Protein AF-A0A7M5WRJ1-F1 (afdb_monomer)

InterPro domains:
  IPR005817 Wnt [PF00110] (2-203)
  IPR005817 Wnt [PTHR12027] (2-203)
  IPR005817 Wnt [SM00097] (1-204)
  IPR043158 Wnt, C-terminal domain [G3DSA:3.30.2460.20] (143-204)

Organism: NCBI:txid252671

Solvent-accessible surface area (backbone atoms only — not comparable to full-atom values): 12615 Å² total; per-residue (Å²): 130,73,60,66,54,58,54,49,51,52,56,50,50,53,53,52,54,49,50,59,41,64,76,74,46,84,54,66,56,60,45,40,52,53,48,49,40,51,51,10,53,53,48,49,48,60,75,58,38,45,78,47,71,49,65,44,46,78,96,81,40,69,78,42,77,52,71,48,76,38,76,56,97,53,67,62,63,51,50,51,54,51,50,54,31,57,78,66,43,42,81,46,56,69,85,70,53,64,75,70,88,65,83,67,95,61,93,85,68,90,68,80,89,72,69,78,71,57,74,59,58,34,68,42,74,69,84,80,75,83,62,47,55,64,36,76,94,79,70,36,81,32,30,70,70,39,77,38,41,78,85,55,89,48,36,36,50,66,48,11,50,76,54,66,24,37,81,48,75,44,79,46,77,42,63,81,40,77,35,85,68,44,79,44,93,94,82,47,78,51,60,47,75,36,76,43,79,41,83,43,28,26,18,38,80,61,83,131

Sequence (208 aa):
MCQSIIDHGTKRARRILKQMDFKKVSDPVRKAFNWKNAASGLQVYRQLMPRECRCSGVSGHCTATVCWEATPPSLKVPAQQLKQLYNKAVKIKPTEIEKPFFPTKNPNRSRPARNLVNDTKLIYITDSPSYCKPNPLLGLPGTLNRECDHTQDNSCNKLCSKCGYRKHSVVKKHINTKCNCKFHWCCKVTCDTCIERRLVTKCYLPSS

pLDDT: mean 83.94, std 15.69, range [36.09, 97.0]

Secondary structure (DSSP, 8-state):
-THHHHHHHHHHHHHHHHHHHHHH---HHHHHHHHHHHHHHHHHHHHT--EEEEEE-GGG--SEEEEEE---S-THHHHHHHHHHHHT-EE--TTTS-S-----S-TT----------TT--EESSPPPP-SS-BGGGTB--STT-EE-SSSTTHHHHHTGGGTPEEEEEEEEEEEEEEEEEEETTTEEEEEEEEEEEEEEEEEPPP-

Mean predicted aligned error: 10.09 Å

Nearest PDB structures (foldseek):
  8ctg-assembly1_B  TM=7.348E-01  e=9.979E-12  Xenopus laevis
  8tzp-assembly1_A  TM=6.520E-01  e=4.723E-13  Homo sapiens
  7kc4-assembly1_D  TM=7.401E-01  e=1.194E-11  Homo sapiens
  6ahy-assembly2_D  TM=6.900E-01  e=1.059E-11  Homo sapiens
  8tzr-assembly1_A  TM=6.648E-01  e=2.173E-09  Homo sapiens

Structure (mmCIF, N/CA/C/O backbone):
data_AF-A0A7M5WRJ1-F1
#
_entry.id   AF-A0A7M5WRJ1-F1
#
loop_
_atom_site.group_PDB
_atom_site.id
_atom_site.type_symbol
_atom_site.label_atom_id
_atom_site.label_alt_id
_atom_site.label_comp_id
_atom_site.label_asym_id
_atom_site.label_entity_id
_atom_site.label_seq_id
_atom_site.pdbx_PDB_ins_code
_atom_site.Cartn_x
_atom_site.Cartn_y
_atom_site.Cartn_z
_atom_site.occupancy
_atom_site.B_iso_or_equiv
_atom_site.auth_seq_id
_atom_site.auth_comp_id
_atom_site.auth_asym_id
_atom_site.auth_atom_id
_atom_site.pdbx_PDB_model_num
ATOM 1 N N . MET A 1 1 ? 27.713 14.850 -8.765 1.00 52.19 1 MET A N 1
ATOM 2 C CA . MET A 1 1 ? 27.043 13.585 -8.376 1.00 52.19 1 MET A CA 1
ATOM 3 C C . MET A 1 1 ? 25.735 13.901 -7.647 1.00 52.19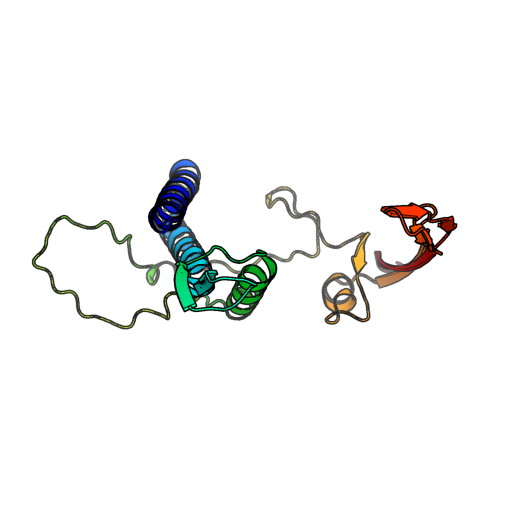 1 MET A C 1
ATOM 5 O O . MET A 1 1 ? 25.750 14.732 -6.750 1.00 52.19 1 MET A O 1
ATOM 9 N N . CYS A 1 2 ? 24.614 13.286 -8.045 1.00 63.59 2 CYS A N 1
ATOM 10 C CA . CYS A 1 2 ? 23.229 13.660 -7.684 1.00 63.59 2 CYS A CA 1
ATOM 11 C C . CYS A 1 2 ? 22.749 13.288 -6.263 1.00 63.59 2 CYS A C 1
ATOM 13 O O . CYS A 1 2 ? 21.544 13.283 -6.012 1.00 63.59 2 CYS A O 1
ATOM 15 N N . GLN A 1 3 ? 23.649 13.015 -5.314 1.00 63.00 3 GLN A N 1
ATOM 16 C CA . GLN A 1 3 ? 23.282 12.654 -3.936 1.00 63.00 3 GLN A CA 1
ATOM 17 C C . GLN A 1 3 ? 22.393 13.723 -3.263 1.00 63.00 3 GLN A C 1
ATOM 19 O O . GLN A 1 3 ? 21.458 13.410 -2.527 1.00 63.00 3 GLN A O 1
ATOM 24 N N . SER A 1 4 ? 22.617 14.998 -3.605 1.00 66.44 4 SER A N 1
ATOM 25 C CA . SER A 1 4 ? 21.828 16.141 -3.131 1.00 66.44 4 SER A CA 1
ATOM 26 C C . SER A 1 4 ? 20.337 16.063 -3.496 1.00 66.44 4 SER A C 1
ATOM 28 O O . SER A 1 4 ? 19.505 16.617 -2.774 1.00 66.44 4 SER A O 1
ATOM 30 N N . ILE A 1 5 ? 19.972 15.355 -4.572 1.00 78.56 5 ILE A N 1
ATOM 31 C CA . ILE A 1 5 ? 18.582 15.231 -5.037 1.00 78.56 5 ILE A CA 1
ATOM 32 C C . ILE A 1 5 ? 17.783 14.295 -4.124 1.00 78.56 5 ILE A C 1
ATOM 34 O O . ILE A 1 5 ? 16.648 14.613 -3.763 1.00 78.56 5 ILE A O 1
ATOM 38 N N . ILE A 1 6 ? 18.378 13.178 -3.694 1.00 81.38 6 ILE A N 1
ATOM 39 C CA . ILE A 1 6 ? 17.741 12.213 -2.783 1.00 81.38 6 ILE A CA 1
ATOM 40 C C . ILE A 1 6 ? 17.454 12.866 -1.428 1.00 81.38 6 ILE A C 1
ATOM 42 O O . ILE A 1 6 ? 16.344 12.759 -0.888 1.00 81.38 6 ILE A O 1
ATOM 46 N N . ASP A 1 7 ? 18.428 13.599 -0.894 1.00 83.44 7 ASP A N 1
ATOM 47 C CA . ASP A 1 7 ? 18.270 14.293 0.382 1.00 83.44 7 ASP A CA 1
ATOM 48 C C . ASP A 1 7 ? 17.261 15.444 0.278 1.00 83.44 7 ASP A C 1
ATOM 50 O O . ASP A 1 7 ? 16.422 15.620 1.172 1.00 83.44 7 ASP A O 1
ATOM 54 N N . HIS A 1 8 ? 17.255 16.180 -0.839 1.00 87.44 8 HIS A N 1
ATOM 55 C CA . HIS A 1 8 ? 16.242 17.197 -1.109 1.00 87.44 8 HIS A CA 1
ATOM 56 C C . HIS A 1 8 ? 1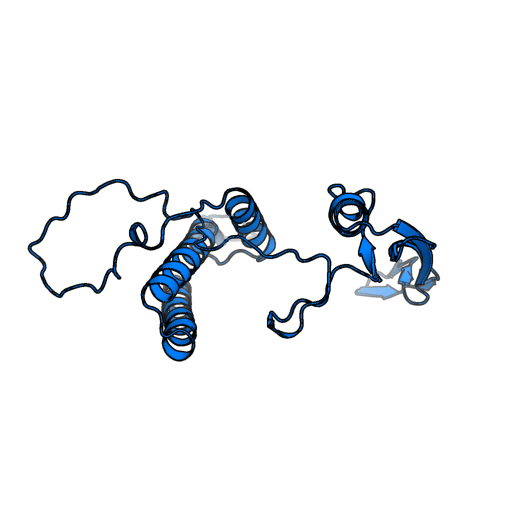4.829 16.594 -1.181 1.00 87.44 8 HIS A C 1
ATOM 58 O O . HIS A 1 8 ? 13.911 17.089 -0.517 1.00 87.44 8 HIS A O 1
ATOM 64 N N . GLY A 1 9 ? 14.657 15.491 -1.918 1.00 86.69 9 GLY A N 1
ATOM 65 C CA . GLY A 1 9 ? 13.392 14.764 -2.029 1.00 86.69 9 GLY A CA 1
ATOM 66 C C . GLY A 1 9 ? 12.891 14.274 -0.671 1.00 86.69 9 GLY A C 1
ATOM 67 O O . GLY A 1 9 ? 11.748 14.536 -0.292 1.00 86.69 9 GLY A O 1
ATOM 68 N N . THR A 1 10 ? 13.776 13.675 0.127 1.00 84.12 10 THR A N 1
ATOM 69 C CA . THR A 1 10 ? 13.460 13.208 1.486 1.00 84.12 10 THR A CA 1
ATOM 70 C C . THR A 1 10 ? 13.048 14.368 2.399 1.00 84.12 10 THR A C 1
ATOM 72 O O . THR A 1 10 ? 12.051 14.285 3.124 1.00 84.12 10 THR A O 1
ATOM 75 N N . LYS A 1 11 ? 13.768 15.497 2.348 1.00 87.06 11 LYS A N 1
ATOM 76 C CA . LYS A 1 11 ? 13.445 16.708 3.121 1.00 87.06 11 LYS A CA 1
ATOM 77 C C . LYS A 1 11 ? 12.087 17.282 2.719 1.00 87.06 11 LYS A C 1
ATOM 79 O O . LYS A 1 11 ? 11.308 17.683 3.590 1.00 87.06 11 LYS A O 1
ATOM 84 N N . ARG A 1 12 ? 11.781 17.311 1.419 1.00 90.75 12 ARG A N 1
ATOM 85 C CA . ARG A 1 12 ? 10.489 17.775 0.903 1.00 90.75 12 ARG A CA 1
ATOM 86 C C . ARG A 1 12 ? 9.353 16.847 1.332 1.00 90.75 12 ARG A C 1
ATOM 88 O O . ARG A 1 12 ? 8.358 17.352 1.849 1.00 90.75 12 ARG A O 1
ATOM 95 N N . ALA A 1 13 ? 9.530 15.531 1.222 1.00 88.75 13 ALA A N 1
ATOM 96 C CA . ALA A 1 13 ? 8.546 14.537 1.651 1.00 88.75 13 ALA A CA 1
ATOM 97 C C . ALA A 1 13 ? 8.198 14.684 3.140 1.00 88.75 13 ALA A C 1
ATOM 99 O O . ALA A 1 13 ? 7.025 14.788 3.494 1.00 88.75 13 ALA A O 1
ATOM 100 N N . ARG A 1 14 ? 9.206 14.820 4.016 1.00 87.00 14 ARG A N 1
ATOM 101 C CA . ARG A 1 14 ? 8.992 15.065 5.455 1.00 87.00 14 ARG A CA 1
ATOM 102 C C . ARG A 1 14 ? 8.156 16.318 5.721 1.00 87.00 14 ARG A C 1
ATOM 104 O O . ARG A 1 14 ? 7.288 16.289 6.587 1.00 87.00 14 ARG A O 1
ATOM 111 N N . ARG A 1 15 ? 8.403 17.419 5.001 1.00 87.31 15 ARG A N 1
ATOM 112 C CA . ARG A 1 15 ? 7.620 18.659 5.156 1.00 87.31 15 ARG A CA 1
ATOM 113 C C . ARG A 1 15 ? 6.167 18.470 4.730 1.00 87.31 15 ARG A C 1
ATOM 115 O O . ARG A 1 15 ? 5.286 18.929 5.447 1.00 87.31 15 ARG A O 1
ATOM 122 N N . ILE A 1 16 ? 5.927 17.793 3.606 1.00 89.00 16 ILE A N 1
ATOM 123 C CA . ILE A 1 16 ? 4.571 17.522 3.106 1.00 89.00 16 ILE A CA 1
ATOM 124 C C . ILE A 1 16 ? 3.808 16.644 4.102 1.00 89.00 16 ILE A C 1
ATOM 126 O O . ILE A 1 16 ? 2.709 17.011 4.504 1.00 89.00 16 ILE A O 1
ATOM 130 N N . LEU A 1 17 ? 4.410 15.545 4.567 1.00 85.50 17 LEU A N 1
ATOM 131 C CA . LEU A 1 17 ? 3.791 14.633 5.538 1.00 85.50 17 LEU A CA 1
ATOM 132 C C . LEU A 1 17 ? 3.447 15.357 6.847 1.00 85.50 17 LEU A C 1
ATOM 134 O O . LEU A 1 17 ? 2.312 15.277 7.308 1.00 85.50 17 LEU A O 1
ATOM 138 N N . LYS A 1 18 ? 4.370 16.177 7.376 1.00 80.31 18 LYS A N 1
ATOM 139 C CA . LYS A 1 18 ? 4.079 17.040 8.532 1.00 80.31 18 LYS A CA 1
ATOM 140 C C . LYS A 1 18 ? 2.935 18.011 8.248 1.00 80.31 18 LYS A C 1
ATOM 142 O O . LYS A 1 18 ? 2.049 18.155 9.073 1.00 80.31 18 LYS A O 1
ATOM 147 N N . GLN A 1 19 ? 2.906 18.687 7.105 1.00 82.25 19 GLN A N 1
ATOM 148 C CA . GLN A 1 19 ? 1.818 19.628 6.818 1.00 82.25 19 GLN A CA 1
ATOM 149 C C . GLN A 1 19 ? 0.455 18.937 6.699 1.00 82.25 19 GLN A C 1
ATOM 151 O O . GLN A 1 19 ? -0.531 19.477 7.199 1.00 82.25 19 GLN A O 1
ATOM 156 N N . MET A 1 20 ? 0.394 17.757 6.074 1.00 76.25 20 MET A N 1
ATOM 157 C CA . MET A 1 20 ? -0.848 16.990 5.942 1.00 76.25 20 MET A CA 1
ATOM 158 C C . MET A 1 20 ? -1.393 16.549 7.302 1.00 76.25 20 MET A C 1
ATOM 160 O O . MET A 1 20 ? -2.589 16.708 7.544 1.00 76.25 20 MET A O 1
ATOM 164 N N . ASP A 1 21 ? -0.525 16.080 8.201 1.00 74.69 21 ASP A N 1
ATOM 165 C CA . ASP A 1 21 ? -0.928 15.688 9.554 1.00 74.69 21 ASP A CA 1
ATOM 166 C C . ASP A 1 21 ? -1.311 16.897 10.414 1.00 74.69 21 ASP A C 1
ATOM 168 O O . ASP A 1 21 ? -2.346 16.894 11.074 1.00 74.69 21 ASP A O 1
ATOM 172 N N . PHE A 1 22 ? -0.515 17.967 10.392 1.00 71.19 22 PHE A N 1
ATOM 173 C CA . PHE A 1 22 ? -0.702 19.098 11.303 1.00 71.19 22 PHE A CA 1
ATOM 174 C C . PHE A 1 22 ? -1.914 19.964 10.954 1.00 71.19 22 PHE A C 1
ATOM 176 O O . PHE A 1 22 ? -2.493 20.558 11.861 1.00 71.19 22 PHE A O 1
ATOM 183 N N . LYS A 1 23 ? -2.298 20.048 9.671 1.00 74.12 23 LYS A N 1
ATOM 184 C CA . LYS A 1 23 ? -3.464 20.838 9.244 1.00 74.12 23 LYS A CA 1
ATOM 185 C C . LYS A 1 23 ? -4.798 20.121 9.456 1.00 74.12 23 LYS A C 1
ATOM 187 O O . LYS A 1 23 ? -5.807 20.798 9.604 1.00 74.12 23 LYS A O 1
ATOM 192 N N . LYS A 1 24 ? -4.824 18.783 9.421 1.00 76.56 24 LYS A N 1
ATOM 193 C CA . LYS A 1 24 ? -6.074 17.997 9.424 1.00 76.56 24 LYS A CA 1
ATOM 194 C C . LYS A 1 24 ? -6.339 17.236 10.720 1.00 76.56 24 LYS A C 1
ATOM 196 O O . LYS A 1 24 ? -7.468 16.823 10.954 1.00 76.56 24 LYS A O 1
ATOM 201 N N . VAL A 1 25 ? -5.320 17.032 11.550 1.00 84.06 25 VAL A N 1
ATOM 202 C CA . VAL A 1 25 ? -5.431 16.307 12.818 1.00 84.06 25 VAL A CA 1
ATOM 203 C C . VAL A 1 25 ? -5.142 17.289 13.943 1.00 84.06 25 VAL A C 1
ATOM 205 O O . VAL A 1 25 ? -4.114 17.954 13.911 1.00 84.06 25 VAL A O 1
ATOM 208 N N . SER A 1 26 ? -6.025 17.411 14.934 1.00 85.19 26 SER A N 1
ATOM 209 C CA . SER A 1 26 ? -5.793 18.242 16.126 1.00 85.19 26 SER A CA 1
ATOM 210 C C . SER A 1 26 ? -5.123 17.447 17.248 1.00 85.19 26 SER A C 1
ATOM 212 O O . SER A 1 26 ? -4.172 17.948 17.851 1.00 85.19 26 SER A O 1
ATOM 214 N N . ASP A 1 27 ? -5.556 16.198 17.450 1.00 87.06 27 ASP A N 1
ATOM 215 C CA . ASP A 1 27 ? -5.093 15.303 18.513 1.00 87.06 27 ASP A CA 1
ATOM 216 C C . ASP A 1 27 ? -3.562 15.078 18.471 1.00 87.06 27 ASP A C 1
ATOM 218 O O . ASP A 1 27 ? -3.036 14.539 17.485 1.00 87.06 27 ASP A O 1
ATOM 222 N N . PRO A 1 28 ? -2.821 15.473 19.527 1.00 84.19 28 PRO A N 1
ATOM 223 C CA . PRO A 1 28 ? -1.373 15.306 19.596 1.00 84.19 28 PRO A CA 1
ATOM 224 C C . PRO A 1 28 ? -0.924 13.840 19.577 1.00 84.19 28 PRO A C 1
ATOM 226 O O . PRO A 1 28 ? 0.135 13.552 19.013 1.00 84.19 28 PRO A O 1
ATOM 229 N N . VAL A 1 29 ? -1.711 12.913 20.134 1.00 86.25 29 VAL A N 1
ATOM 230 C CA . VAL A 1 29 ? -1.386 11.479 20.112 1.00 86.25 29 VAL A CA 1
ATOM 231 C C . VAL A 1 29 ? -1.477 10.966 18.682 1.00 86.25 29 VAL A C 1
ATOM 233 O O . VAL A 1 29 ? -0.531 10.358 18.175 1.00 86.25 29 VAL A O 1
ATOM 236 N N . ARG A 1 30 ? -2.575 11.277 17.984 1.00 87.56 30 ARG A N 1
ATOM 237 C CA . ARG A 1 30 ? -2.745 10.918 16.574 1.00 87.56 30 ARG A CA 1
ATOM 238 C C . ARG A 1 30 ? -1.658 11.517 15.680 1.00 87.56 30 ARG A C 1
ATOM 240 O O . ARG A 1 30 ? -1.170 10.819 14.793 1.00 87.56 30 ARG A O 1
ATOM 247 N N . LYS A 1 31 ? -1.231 12.763 15.922 1.00 87.19 31 LYS A N 1
ATOM 248 C CA . LYS A 1 31 ? -0.101 13.381 15.197 1.00 87.19 31 LYS A CA 1
ATOM 249 C C . LYS A 1 31 ? 1.195 12.595 15.375 1.00 87.19 31 LYS A C 1
ATOM 251 O O . LYS A 1 31 ? 1.882 12.320 14.393 1.00 87.19 31 LYS A O 1
ATOM 256 N N . ALA A 1 32 ? 1.536 12.240 16.612 1.00 85.19 32 ALA A N 1
ATOM 257 C CA . ALA A 1 32 ? 2.755 11.492 16.907 1.00 85.19 32 ALA A CA 1
ATOM 258 C C . ALA A 1 32 ? 2.713 10.075 16.303 1.00 85.19 32 ALA A C 1
ATOM 260 O O . ALA A 1 32 ? 3.692 9.636 15.697 1.00 85.19 32 ALA A O 1
ATOM 261 N N . PHE A 1 33 ? 1.555 9.411 16.364 1.00 87.94 33 PHE A N 1
ATOM 262 C CA . PHE A 1 33 ? 1.289 8.144 15.682 1.00 87.94 33 PHE A CA 1
ATOM 263 C C . PHE A 1 33 ? 1.496 8.233 14.159 1.00 87.94 33 PHE A C 1
ATOM 265 O O . PHE A 1 33 ? 2.265 7.446 13.596 1.00 87.94 33 PHE A O 1
ATOM 272 N N . ASN A 1 34 ? 0.850 9.199 13.492 1.00 88.69 34 ASN A N 1
ATOM 273 C CA . ASN A 1 34 ? 0.972 9.373 12.044 1.00 88.69 34 ASN A CA 1
ATOM 274 C C . ASN A 1 34 ? 2.438 9.632 11.656 1.00 88.69 34 ASN A C 1
ATOM 276 O O . ASN A 1 34 ? 2.958 8.996 10.736 1.00 88.69 34 ASN A O 1
ATOM 280 N N . TRP A 1 35 ? 3.136 10.491 12.410 1.00 87.81 35 TRP A N 1
ATOM 281 C CA . TRP A 1 35 ? 4.540 10.807 12.157 1.00 87.81 35 TRP A CA 1
ATOM 282 C C . TRP A 1 35 ? 5.466 9.601 12.331 1.00 87.81 35 TRP A C 1
ATOM 284 O O . TRP A 1 35 ? 6.351 9.407 11.500 1.00 87.81 35 TRP A O 1
ATOM 294 N N . LYS A 1 36 ? 5.271 8.771 13.364 1.00 87.31 36 LYS A N 1
ATOM 295 C CA . LYS A 1 36 ? 6.075 7.554 13.560 1.00 87.31 36 LYS A CA 1
ATOM 296 C C . LYS A 1 36 ? 5.956 6.622 12.353 1.00 87.31 36 LYS A C 1
ATOM 298 O O . LYS A 1 36 ? 6.978 6.224 11.801 1.00 87.31 36 LYS A O 1
ATOM 303 N N . ASN A 1 37 ? 4.736 6.355 11.884 1.00 91.50 37 ASN A N 1
ATOM 304 C CA . ASN A 1 37 ? 4.510 5.509 10.709 1.00 91.50 37 ASN A CA 1
ATOM 305 C C . ASN A 1 37 ? 5.066 6.136 9.416 1.00 91.50 37 ASN A C 1
ATOM 307 O O . ASN A 1 37 ? 5.687 5.441 8.610 1.00 91.50 37 ASN A O 1
ATOM 311 N N . ALA A 1 38 ? 4.911 7.450 9.232 1.00 90.44 38 ALA A N 1
ATOM 312 C CA . ALA A 1 38 ? 5.489 8.183 8.106 1.00 90.44 38 ALA A CA 1
ATOM 313 C C . ALA A 1 38 ? 7.028 8.126 8.099 1.00 90.44 38 ALA A C 1
ATOM 315 O O . ALA A 1 38 ? 7.642 7.898 7.055 1.00 90.44 38 ALA A O 1
ATOM 316 N N . ALA A 1 39 ? 7.659 8.297 9.264 1.00 87.38 39 ALA A N 1
ATOM 317 C CA . ALA A 1 39 ? 9.104 8.200 9.429 1.00 87.38 39 ALA A CA 1
ATOM 318 C C . ALA A 1 39 ? 9.609 6.783 9.124 1.00 87.38 39 ALA A C 1
ATOM 320 O O . ALA A 1 39 ? 10.571 6.643 8.371 1.00 87.38 39 ALA A O 1
ATOM 321 N N . SER A 1 40 ? 8.925 5.746 9.618 1.00 90.25 40 SER A N 1
ATOM 322 C CA . SER A 1 40 ? 9.244 4.351 9.294 1.00 90.25 40 SER A CA 1
ATOM 323 C C . SER A 1 40 ? 9.120 4.065 7.795 1.00 90.25 40 SER A C 1
ATOM 325 O O . SER A 1 40 ? 9.996 3.418 7.228 1.00 90.25 40 SER A O 1
ATOM 327 N N . GLY A 1 41 ? 8.102 4.613 7.122 1.00 91.38 41 GLY A N 1
ATOM 328 C CA . GLY A 1 41 ? 7.953 4.521 5.666 1.00 91.38 41 GLY A CA 1
ATOM 329 C C . GLY A 1 41 ? 9.119 5.139 4.890 1.00 91.38 41 GLY A C 1
ATOM 330 O O . GLY A 1 41 ? 9.681 4.508 3.994 1.00 91.38 41 GLY A O 1
ATOM 331 N N . LEU A 1 42 ? 9.526 6.355 5.266 1.00 89.12 42 LEU A N 1
ATOM 332 C CA . LEU A 1 42 ? 10.682 7.031 4.668 1.00 89.12 42 LEU A CA 1
ATOM 333 C C . LEU A 1 42 ? 11.993 6.283 4.932 1.00 89.12 42 LEU A C 1
ATOM 335 O O . LEU A 1 42 ? 12.853 6.234 4.054 1.00 89.12 42 LEU A O 1
ATOM 339 N N . GLN A 1 43 ? 12.138 5.700 6.122 1.00 88.75 43 GLN A N 1
ATOM 340 C CA . GLN A 1 43 ? 13.311 4.914 6.485 1.00 88.75 43 GLN A CA 1
ATOM 341 C C . GLN A 1 43 ? 13.411 3.640 5.641 1.00 88.75 43 GLN A C 1
ATOM 343 O O . GLN A 1 43 ? 14.476 3.365 5.095 1.00 88.75 43 GLN A O 1
ATOM 348 N N . VAL A 1 44 ? 12.304 2.907 5.472 1.00 91.31 44 VAL A N 1
ATOM 349 C CA . VAL A 1 44 ? 12.244 1.725 4.595 1.00 91.31 44 VAL A CA 1
ATOM 350 C C . VAL A 1 44 ? 12.620 2.094 3.163 1.00 91.31 44 VAL A C 1
ATOM 352 O O . VAL A 1 44 ? 13.417 1.400 2.543 1.00 91.31 44 VAL A O 1
ATOM 355 N N . TYR A 1 45 ? 12.091 3.203 2.642 1.00 90.06 45 TYR A N 1
ATOM 356 C CA . TYR A 1 45 ? 12.424 3.655 1.293 1.00 90.06 45 TYR A CA 1
ATOM 357 C C . TYR A 1 45 ? 13.918 3.972 1.139 1.00 90.06 45 TYR A C 1
ATOM 359 O O . TYR A 1 45 ? 14.528 3.526 0.172 1.00 90.06 45 TYR A O 1
ATOM 367 N N . ARG A 1 46 ? 14.521 4.683 2.105 1.00 87.06 46 ARG A N 1
ATOM 368 C CA . ARG A 1 46 ? 15.955 5.019 2.088 1.00 87.06 46 ARG A CA 1
ATOM 369 C C . ARG A 1 46 ? 16.846 3.781 2.190 1.00 87.06 46 ARG A C 1
ATOM 371 O O . ARG A 1 46 ? 17.824 3.682 1.470 1.00 87.06 46 ARG A O 1
ATOM 378 N N . GLN A 1 47 ? 16.496 2.815 3.038 1.00 87.81 47 GLN A N 1
ATOM 379 C CA . GLN A 1 47 ? 17.262 1.568 3.183 1.00 87.81 47 GLN A CA 1
ATOM 380 C C . GLN A 1 47 ? 17.253 0.693 1.923 1.00 87.81 47 GLN A C 1
ATOM 382 O O . GLN A 1 47 ? 18.134 -0.143 1.758 1.00 87.81 47 GLN A O 1
ATOM 387 N N . LEU A 1 48 ? 16.255 0.868 1.055 1.00 90.31 48 LEU A N 1
ATOM 388 C CA . LEU A 1 48 ? 16.108 0.112 -0.187 1.00 90.31 48 LEU A CA 1
ATOM 389 C C . LEU A 1 48 ? 16.665 0.849 -1.412 1.00 90.31 48 LEU A C 1
ATOM 391 O O . LEU A 1 48 ? 16.504 0.351 -2.525 1.00 90.31 48 LEU A O 1
ATOM 395 N N . MET A 1 49 ? 17.286 2.018 -1.237 1.00 88.81 49 MET A N 1
ATOM 396 C CA . MET A 1 49 ? 17.950 2.728 -2.329 1.00 88.81 49 MET A CA 1
ATOM 397 C C . MET A 1 49 ? 19.184 1.941 -2.789 1.00 88.81 49 MET A C 1
ATOM 399 O O . MET A 1 49 ? 20.097 1.722 -1.989 1.00 88.81 49 MET A O 1
ATOM 403 N N . PRO A 1 50 ? 19.232 1.474 -4.051 1.00 90.44 50 PRO A N 1
ATOM 404 C CA . PRO A 1 50 ? 20.397 0.764 -4.550 1.00 90.44 50 PRO A CA 1
ATOM 405 C C . PRO A 1 50 ? 21.592 1.706 -4.714 1.00 90.44 50 PRO A C 1
ATOM 407 O O . PRO A 1 50 ? 21.451 2.888 -5.032 1.00 90.44 50 PRO A O 1
ATOM 410 N N . ARG A 1 51 ? 22.794 1.148 -4.566 1.00 90.81 51 ARG A N 1
ATOM 411 C CA . ARG A 1 51 ? 24.016 1.776 -5.067 1.00 90.81 51 ARG A CA 1
ATOM 412 C C . ARG A 1 51 ? 24.196 1.349 -6.518 1.00 90.81 51 ARG A C 1
ATOM 414 O O . ARG A 1 51 ? 24.460 0.181 -6.787 1.00 90.81 51 ARG A O 1
ATOM 421 N N . GLU A 1 52 ? 24.036 2.285 -7.439 1.00 90.50 52 GLU A N 1
ATOM 422 C CA . GLU A 1 52 ? 24.290 2.061 -8.858 1.00 90.50 52 GLU A CA 1
ATOM 423 C C . GLU A 1 52 ? 25.711 2.488 -9.198 1.00 90.50 52 GLU A C 1
ATOM 425 O O . GLU A 1 52 ? 26.211 3.488 -8.683 1.00 90.50 52 GLU A O 1
ATOM 430 N N . CYS A 1 53 ? 26.361 1.735 -10.077 1.00 90.94 53 CYS A N 1
ATOM 431 C CA . CYS A 1 53 ? 27.690 2.047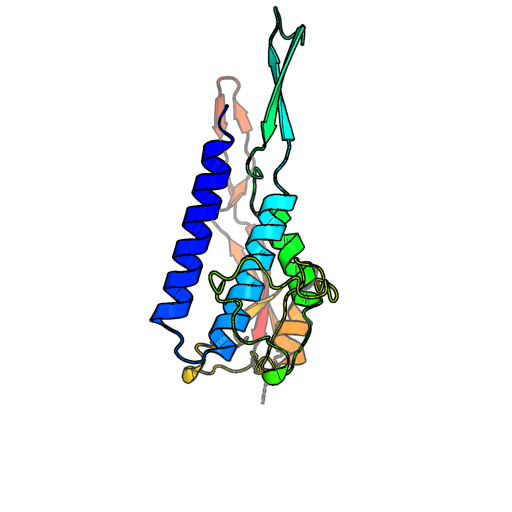 -10.578 1.00 90.94 53 CYS A CA 1
ATOM 432 C C . CYS A 1 53 ? 27.656 2.067 -12.102 1.00 90.94 53 CYS A C 1
ATOM 434 O O . CYS A 1 53 ? 27.086 1.171 -12.725 1.00 90.94 53 CYS A O 1
ATOM 436 N N . ARG A 1 54 ? 28.280 3.079 -12.704 1.00 90.50 54 ARG A N 1
ATOM 437 C CA . ARG A 1 54 ? 28.579 3.092 -14.134 1.00 90.50 54 ARG A CA 1
ATOM 438 C C . ARG A 1 54 ? 30.072 2.966 -14.361 1.00 90.50 54 ARG A C 1
ATOM 440 O O . ARG A 1 54 ? 30.876 3.647 -13.725 1.00 90.50 54 ARG A O 1
ATOM 447 N N . CYS A 1 55 ? 30.390 2.089 -15.295 1.00 92.75 55 CYS A N 1
ATOM 448 C CA . CYS A 1 55 ? 31.716 1.899 -15.839 1.00 92.75 55 CYS A CA 1
ATOM 449 C C . CYS A 1 55 ? 31.935 2.850 -17.011 1.00 92.75 55 CYS A C 1
ATOM 451 O O . CYS A 1 55 ? 31.057 2.995 -17.863 1.00 92.75 55 CYS A O 1
ATOM 453 N N . SER A 1 56 ? 33.116 3.448 -17.064 1.00 91.38 56 SER A N 1
ATOM 454 C CA . SER A 1 56 ? 33.593 4.236 -18.194 1.00 91.38 56 SER A CA 1
ATOM 455 C C . SER A 1 56 ? 34.928 3.663 -18.666 1.00 91.38 56 SER A C 1
ATOM 457 O O . SER A 1 56 ? 35.815 3.414 -17.850 1.00 91.38 56 SER A O 1
ATOM 459 N N . GLY A 1 57 ? 35.064 3.473 -19.977 1.00 92.12 57 GLY A N 1
ATOM 460 C CA . GLY A 1 57 ? 36.279 3.001 -20.640 1.00 92.12 57 GLY A CA 1
ATOM 461 C C . GLY A 1 57 ? 36.034 2.726 -22.125 1.00 92.12 57 GLY A C 1
ATOM 462 O O . GLY A 1 57 ? 34.891 2.702 -22.591 1.00 92.12 57 GLY A O 1
ATOM 463 N N . VAL A 1 58 ? 37.112 2.574 -22.894 1.00 93.19 58 VAL A N 1
ATOM 464 C CA . VAL A 1 58 ? 37.039 2.391 -24.353 1.00 93.19 58 VAL A CA 1
ATOM 465 C C . VAL A 1 58 ? 36.389 1.041 -24.681 1.00 93.19 58 VAL A C 1
ATOM 467 O O . VAL A 1 58 ? 36.694 0.022 -24.061 1.00 93.19 58 VAL A O 1
ATOM 470 N N . SER A 1 59 ? 35.472 1.030 -25.651 1.00 87.75 59 SER A N 1
ATOM 471 C CA . SER A 1 59 ? 34.792 -0.181 -26.145 1.00 87.75 59 SER A CA 1
ATOM 472 C C . SER A 1 59 ? 34.042 -0.993 -25.076 1.00 87.75 59 SER A C 1
ATOM 474 O O . SER A 1 59 ? 33.964 -2.213 -25.168 1.00 87.75 59 SER A O 1
ATOM 476 N N . GLY A 1 60 ? 33.498 -0.334 -24.047 1.00 81.94 60 GLY A N 1
ATOM 477 C CA . GLY A 1 60 ? 32.720 -0.997 -22.991 1.00 81.94 60 GLY A CA 1
ATOM 478 C C . GLY A 1 60 ? 33.553 -1.622 -21.866 1.00 81.94 60 GLY A C 1
ATOM 479 O O . GLY A 1 60 ? 32.984 -2.247 -20.973 1.00 81.94 60 GLY A O 1
ATOM 480 N N . HIS A 1 61 ? 34.877 -1.432 -21.862 1.00 90.38 61 HIS A N 1
ATOM 481 C CA . HIS A 1 61 ? 35.718 -1.815 -20.726 1.00 90.38 61 HIS A CA 1
ATOM 482 C C . HIS A 1 61 ? 35.461 -0.906 -19.517 1.00 90.38 61 HIS A C 1
ATOM 484 O O . HIS A 1 61 ? 35.153 0.277 -19.659 1.00 90.38 61 HIS A O 1
ATOM 490 N N . CYS A 1 62 ? 35.626 -1.448 -18.311 1.00 91.19 62 CYS A N 1
ATOM 491 C CA . CYS A 1 62 ? 35.443 -0.714 -17.060 1.00 91.19 62 CYS A CA 1
ATOM 492 C C . CYS A 1 62 ? 36.795 -0.269 -16.482 1.00 91.19 62 CYS A C 1
ATOM 494 O O . CYS A 1 62 ? 37.267 -0.832 -15.499 1.00 91.19 62 CYS A O 1
ATOM 496 N N . THR A 1 63 ? 37.451 0.712 -17.109 1.00 93.19 63 THR A N 1
ATOM 497 C CA . THR A 1 63 ? 38.741 1.238 -16.617 1.00 93.19 63 THR A CA 1
ATOM 498 C C . THR A 1 63 ? 38.568 2.246 -15.481 1.00 93.19 63 THR A C 1
ATOM 500 O O . THR A 1 63 ? 39.432 2.355 -14.617 1.00 93.19 63 THR A O 1
ATOM 503 N N . ALA A 1 64 ? 37.432 2.943 -15.431 1.00 92.50 64 ALA A N 1
ATOM 504 C CA . ALA A 1 64 ? 37.015 3.764 -14.303 1.00 92.50 64 ALA A CA 1
ATOM 505 C C . ALA A 1 64 ? 35.576 3.421 -13.901 1.00 92.50 64 ALA A C 1
ATOM 507 O O . ALA A 1 64 ? 34.724 3.175 -14.754 1.00 92.50 64 ALA A O 1
ATOM 508 N N . THR A 1 65 ? 35.286 3.438 -12.599 1.00 92.88 65 THR A N 1
ATOM 509 C CA . THR A 1 65 ? 33.935 3.204 -12.069 1.00 92.88 65 THR A CA 1
ATOM 510 C C . THR A 1 65 ? 33.488 4.396 -11.241 1.00 92.88 65 THR A C 1
ATOM 512 O O . THR A 1 65 ? 34.198 4.835 -10.339 1.00 92.88 65 THR A O 1
ATOM 515 N N . VAL A 1 66 ? 32.282 4.892 -11.506 1.00 90.31 66 VAL A N 1
ATOM 516 C CA . VAL A 1 66 ? 31.630 5.919 -10.689 1.00 90.31 66 VAL A CA 1
ATOM 517 C C . VAL A 1 66 ? 30.338 5.343 -10.134 1.00 90.31 66 VAL A C 1
ATOM 519 O O . VAL A 1 66 ? 29.491 4.885 -10.897 1.00 90.31 66 VAL A O 1
ATOM 522 N N . CYS A 1 67 ? 30.175 5.383 -8.812 1.00 90.94 67 CYS A N 1
ATOM 523 C CA . CYS A 1 67 ? 28.975 4.898 -8.137 1.00 90.94 67 CYS A CA 1
ATOM 524 C C . CYS A 1 67 ? 28.230 6.023 -7.419 1.00 90.94 67 CYS A C 1
ATOM 526 O O . CYS A 1 67 ? 28.852 6.936 -6.880 1.00 90.94 67 CYS A O 1
ATOM 528 N N . TRP A 1 68 ? 26.909 5.912 -7.342 1.00 89.50 68 TRP A N 1
ATOM 529 C CA . TRP A 1 68 ? 26.030 6.806 -6.589 1.00 89.50 68 TRP A CA 1
ATOM 530 C C . TRP A 1 68 ? 24.871 6.025 -5.970 1.00 89.50 68 TRP A C 1
ATOM 532 O O . TRP A 1 68 ? 24.559 4.907 -6.377 1.00 89.50 68 TRP A O 1
ATOM 542 N N . GLU A 1 69 ? 24.223 6.610 -4.968 1.00 88.56 69 GLU A N 1
ATOM 543 C CA . GLU A 1 69 ? 22.928 6.122 -4.497 1.00 88.56 69 GLU A CA 1
ATOM 544 C C . GLU A 1 69 ? 21.849 6.523 -5.509 1.00 88.56 69 GLU A C 1
ATOM 546 O O . GLU A 1 69 ? 21.812 7.666 -5.976 1.00 88.56 69 GLU A O 1
ATOM 551 N N . ALA A 1 70 ? 20.989 5.580 -5.874 1.00 88.56 70 ALA A N 1
ATOM 552 C CA . ALA A 1 70 ? 19.899 5.783 -6.812 1.00 88.56 70 ALA A CA 1
ATOM 553 C C . ALA A 1 70 ? 18.554 5.493 -6.140 1.00 88.56 70 ALA A C 1
ATOM 555 O O . ALA A 1 70 ? 18.457 4.777 -5.144 1.00 88.56 70 ALA A O 1
ATOM 556 N N . THR A 1 71 ? 17.480 6.058 -6.682 1.00 88.69 71 THR A N 1
ATOM 557 C CA . THR A 1 71 ? 16.129 5.678 -6.260 1.00 88.69 71 THR A CA 1
ATOM 558 C C . THR A 1 71 ? 15.790 4.285 -6.789 1.00 88.69 71 THR A C 1
ATOM 560 O O . THR A 1 71 ? 16.178 3.975 -7.915 1.00 88.69 71 THR A O 1
ATOM 563 N N . PRO A 1 72 ? 15.016 3.463 -6.056 1.00 88.12 72 PRO A N 1
ATOM 564 C CA . PRO A 1 72 ? 14.565 2.175 -6.566 1.00 88.12 72 PRO A CA 1
ATOM 565 C C . PRO A 1 72 ? 13.854 2.335 -7.922 1.00 88.12 72 PRO A C 1
ATOM 567 O O . PRO A 1 72 ? 13.009 3.226 -8.051 1.00 88.12 72 PRO A O 1
ATOM 570 N N . PRO A 1 73 ? 14.109 1.459 -8.910 1.00 88.44 73 PRO A N 1
ATOM 571 C CA . PRO A 1 73 ? 13.495 1.553 -10.240 1.00 88.44 73 PRO A CA 1
ATOM 572 C C . PRO A 1 73 ? 11.975 1.325 -10.210 1.00 88.44 73 PRO A C 1
ATOM 574 O O . PRO A 1 73 ? 11.261 1.645 -11.157 1.00 88.44 73 PRO A O 1
ATOM 577 N N . SER A 1 74 ? 11.461 0.755 -9.118 1.00 91.69 74 SER A N 1
ATOM 578 C CA . SER A 1 74 ? 10.041 0.529 -8.886 1.00 91.69 74 SER A CA 1
ATOM 579 C C . SER A 1 74 ? 9.707 0.659 -7.404 1.00 91.69 74 SER A C 1
ATOM 581 O O . SER A 1 74 ? 10.463 0.223 -6.536 1.00 91.69 74 SER A O 1
ATOM 583 N N . LEU A 1 75 ? 8.506 1.160 -7.111 1.00 93.94 75 LEU A N 1
ATOM 584 C CA . LEU A 1 75 ? 7.956 1.181 -5.754 1.00 93.94 75 LEU A CA 1
ATOM 585 C C . LEU A 1 75 ? 7.471 -0.196 -5.274 1.00 93.94 75 LEU A C 1
ATOM 587 O O . LEU A 1 75 ? 7.109 -0.329 -4.107 1.00 93.94 75 LEU A O 1
ATOM 591 N N . LYS A 1 76 ? 7.480 -1.229 -6.132 1.00 95.25 76 LYS A N 1
ATOM 592 C CA . LYS A 1 76 ? 7.010 -2.579 -5.785 1.00 95.25 76 LYS A CA 1
ATOM 593 C C . LYS A 1 76 ? 7.751 -3.157 -4.578 1.00 95.25 76 LYS A C 1
ATOM 595 O O . LYS A 1 76 ? 7.101 -3.636 -3.653 1.00 95.25 76 LYS A O 1
ATOM 600 N N . VAL A 1 77 ? 9.083 -3.075 -4.565 1.00 93.44 77 VAL A N 1
ATOM 601 C CA . VAL A 1 77 ? 9.908 -3.642 -3.484 1.00 93.44 77 VAL A CA 1
ATOM 602 C C . VAL A 1 77 ? 9.679 -2.895 -2.157 1.00 93.44 77 VAL A C 1
ATOM 604 O O . VAL A 1 77 ? 9.299 -3.548 -1.182 1.00 93.44 77 VAL A O 1
ATOM 607 N N . PRO A 1 78 ? 9.766 -1.547 -2.097 1.00 93.06 78 PRO A N 1
ATOM 608 C CA . PRO A 1 78 ? 9.381 -0.805 -0.893 1.00 93.06 78 PRO A CA 1
ATOM 609 C C . PRO A 1 78 ? 7.949 -1.080 -0.418 1.00 93.06 78 PRO A C 1
ATOM 611 O O . PRO A 1 78 ? 7.720 -1.255 0.778 1.00 93.06 78 PRO A O 1
ATOM 614 N N . ALA A 1 79 ? 6.977 -1.164 -1.332 1.00 95.94 79 ALA A N 1
ATOM 615 C CA . ALA A 1 79 ? 5.583 -1.430 -0.982 1.00 95.94 79 ALA A CA 1
ATOM 616 C C . ALA A 1 79 ? 5.388 -2.831 -0.382 1.00 95.94 79 ALA A C 1
ATOM 618 O O . A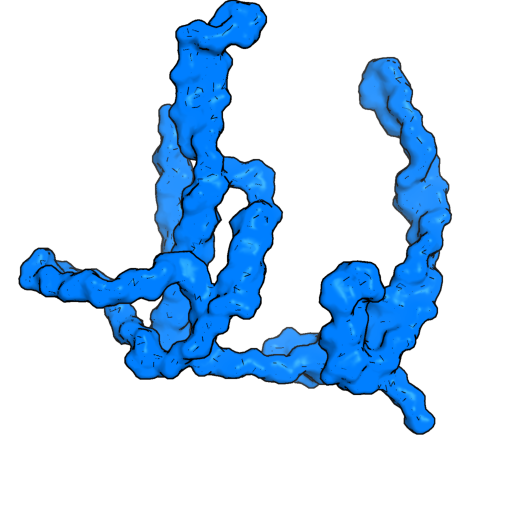LA A 1 79 ? 4.656 -2.985 0.596 1.00 95.94 79 ALA A O 1
ATOM 619 N N . GLN A 1 80 ? 6.061 -3.848 -0.925 1.00 95.25 80 GLN A N 1
ATOM 620 C CA . GLN A 1 80 ? 6.040 -5.205 -0.377 1.00 95.25 80 GLN A CA 1
ATOM 621 C C . GLN A 1 80 ? 6.645 -5.250 1.029 1.00 95.25 80 GLN A C 1
ATOM 623 O O . GLN A 1 80 ? 6.042 -5.838 1.928 1.00 95.25 80 GLN A O 1
ATOM 628 N N . GLN A 1 81 ? 7.771 -4.566 1.252 1.00 94.00 81 GLN A N 1
ATOM 629 C CA . GLN A 1 81 ? 8.384 -4.475 2.578 1.00 94.00 81 GLN A CA 1
ATOM 630 C C . GLN A 1 81 ? 7.454 -3.783 3.585 1.00 94.00 81 GLN A C 1
ATOM 632 O O . GLN A 1 81 ? 7.232 -4.286 4.687 1.00 94.00 81 GLN A O 1
ATOM 637 N N . LEU A 1 82 ? 6.825 -2.670 3.196 1.00 95.62 82 LEU A N 1
ATOM 638 C CA . LEU A 1 82 ? 5.834 -1.991 4.036 1.00 95.62 82 LEU A CA 1
ATOM 639 C C . LEU A 1 82 ? 4.601 -2.858 4.302 1.00 95.62 82 LEU A C 1
ATOM 641 O O . LEU A 1 82 ? 4.060 -2.822 5.405 1.00 95.62 82 LEU A O 1
ATOM 645 N N . LYS A 1 83 ? 4.177 -3.687 3.342 1.00 95.81 83 LYS A N 1
ATOM 646 C CA . LYS A 1 83 ? 3.076 -4.636 3.539 1.00 95.81 83 LYS A CA 1
ATOM 647 C C . LYS A 1 83 ? 3.425 -5.715 4.569 1.00 95.81 83 LYS A C 1
ATOM 649 O O . LYS A 1 83 ? 2.573 -6.071 5.383 1.00 95.81 83 LYS A O 1
ATOM 654 N N . GLN A 1 84 ? 4.663 -6.205 4.581 1.00 94.88 84 GLN A N 1
ATOM 655 C CA . GLN A 1 84 ? 5.124 -7.140 5.611 1.00 94.88 84 GLN A CA 1
ATOM 656 C C . GLN A 1 84 ? 5.133 -6.489 6.999 1.00 94.88 84 GLN A C 1
ATOM 658 O O . GLN A 1 84 ? 4.677 -7.099 7.965 1.00 94.88 84 GLN A O 1
ATOM 663 N N . LEU A 1 85 ? 5.592 -5.238 7.089 1.00 94.94 85 LEU A N 1
ATOM 664 C CA . LEU A 1 85 ? 5.571 -4.463 8.332 1.00 94.94 85 LEU A CA 1
ATOM 665 C C . LEU A 1 85 ? 4.143 -4.176 8.805 1.00 94.94 85 LEU A C 1
ATOM 667 O O . LEU A 1 85 ? 3.873 -4.270 9.996 1.00 94.94 85 LEU A O 1
ATOM 671 N N . TYR A 1 86 ? 3.218 -3.903 7.883 1.00 96.00 86 TYR A N 1
ATOM 672 C CA . TYR A 1 86 ? 1.797 -3.724 8.184 1.00 96.00 86 TYR A CA 1
ATOM 673 C C . TYR A 1 86 ? 1.191 -4.991 8.796 1.00 96.00 86 TYR A C 1
ATOM 675 O O . TYR A 1 86 ? 0.492 -4.918 9.801 1.00 96.00 86 TYR A O 1
ATOM 683 N N . ASN A 1 87 ? 1.497 -6.165 8.236 1.00 94.38 87 ASN A N 1
ATOM 684 C CA . ASN A 1 87 ? 0.992 -7.437 8.761 1.00 94.38 87 ASN A CA 1
ATOM 685 C C . ASN A 1 87 ? 1.563 -7.775 10.156 1.00 94.38 87 ASN A C 1
ATOM 687 O O . ASN A 1 87 ? 0.983 -8.594 10.862 1.00 94.38 87 ASN A O 1
ATOM 691 N N . LYS A 1 88 ? 2.690 -7.161 10.544 1.00 94.38 88 LYS A N 1
ATOM 692 C CA . LYS A 1 88 ? 3.358 -7.318 11.848 1.00 94.38 88 LYS A CA 1
ATOM 693 C C . LYS A 1 88 ? 3.228 -6.067 12.731 1.00 94.38 88 LYS A C 1
ATOM 695 O O . LYS A 1 88 ? 3.999 -5.909 13.678 1.00 94.38 88 LYS A O 1
ATOM 700 N N . ALA A 1 89 ? 2.317 -5.153 12.392 1.00 95.19 89 ALA A N 1
ATOM 701 C CA . ALA A 1 89 ? 2.169 -3.895 13.109 1.00 95.19 89 ALA A CA 1
ATOM 702 C C . ALA A 1 89 ? 1.724 -4.137 14.557 1.00 95.19 89 ALA A C 1
ATOM 704 O O . ALA A 1 89 ? 0.963 -5.062 14.843 1.00 95.19 89 ALA A O 1
ATOM 705 N N . VAL A 1 90 ? 2.197 -3.291 15.470 1.00 91.38 90 VAL A N 1
ATOM 706 C CA . VAL A 1 90 ? 1.992 -3.471 16.913 1.00 91.38 90 VAL A CA 1
ATOM 707 C C . VAL A 1 90 ? 0.966 -2.471 17.437 1.00 91.38 90 VAL A C 1
ATOM 709 O O . VAL A 1 90 ? 1.063 -1.275 17.150 1.00 91.38 90 VAL A O 1
ATOM 712 N N . LYS A 1 91 ? -0.002 -2.959 18.224 1.00 92.19 91 LYS A N 1
ATOM 713 C CA . LYS A 1 91 ? -0.909 -2.086 18.975 1.00 92.19 91 LYS A CA 1
ATOM 714 C C . LYS A 1 91 ? -0.149 -1.480 20.137 1.00 92.19 91 LYS A C 1
ATOM 716 O O . LYS A 1 91 ? 0.473 -2.217 20.897 1.00 92.19 91 LYS A O 1
ATOM 721 N N . ILE A 1 92 ? -0.249 -0.173 20.300 1.00 89.19 92 ILE A N 1
ATOM 722 C CA . ILE A 1 92 ? 0.319 0.525 21.451 1.00 89.19 92 ILE A CA 1
ATOM 723 C C . ILE A 1 92 ? -0.757 1.351 22.135 1.00 89.19 92 ILE A C 1
ATOM 725 O O . ILE A 1 92 ? -1.727 1.784 21.501 1.00 89.19 92 ILE A O 1
ATOM 729 N N . LYS A 1 93 ? -0.595 1.577 23.436 1.00 86.56 93 LYS A N 1
ATOM 730 C CA . LYS A 1 93 ? -1.506 2.462 24.164 1.00 86.56 93 LYS A CA 1
ATOM 731 C C . LYS A 1 93 ? -1.222 3.920 23.777 1.00 86.56 93 LYS A C 1
ATOM 733 O O . LYS A 1 93 ? -0.062 4.280 23.585 1.00 86.56 93 LYS A O 1
ATOM 738 N N . PRO A 1 94 ? -2.238 4.801 23.732 1.00 81.56 94 PRO A N 1
ATOM 739 C CA . PRO A 1 94 ? -2.042 6.242 23.539 1.00 81.56 94 PRO A CA 1
ATOM 740 C C . PRO A 1 94 ? -0.983 6.861 24.463 1.00 81.56 94 PRO A C 1
ATOM 742 O O . PRO A 1 94 ? -0.264 7.766 24.060 1.00 81.56 94 PRO A O 1
ATOM 745 N N . THR A 1 95 ? -0.858 6.340 25.686 1.00 77.88 95 THR A N 1
ATOM 746 C CA . THR A 1 95 ? 0.125 6.763 26.695 1.00 77.88 95 THR A CA 1
ATOM 747 C C . THR A 1 95 ? 1.565 6.362 26.368 1.00 77.88 95 THR A C 1
ATOM 749 O O . THR A 1 95 ? 2.493 6.978 26.881 1.00 77.88 95 THR A O 1
ATOM 752 N N . GLU A 1 96 ? 1.758 5.330 25.543 1.00 75.75 96 GLU A N 1
ATOM 753 C CA . GLU A 1 96 ? 3.068 4.818 25.109 1.00 75.75 96 GLU A CA 1
ATOM 754 C C . GLU A 1 96 ? 3.581 5.537 23.857 1.00 75.75 96 GLU A C 1
ATOM 756 O O . GLU A 1 96 ? 4.770 5.467 23.543 1.00 75.75 96 GLU A O 1
ATOM 761 N N . ILE A 1 97 ? 2.706 6.252 23.141 1.00 73.88 97 ILE A N 1
ATOM 762 C CA . ILE A 1 97 ? 3.134 7.188 22.106 1.00 73.88 97 ILE A CA 1
ATOM 763 C C . ILE A 1 97 ? 3.765 8.357 22.828 1.00 73.88 97 ILE A C 1
ATOM 765 O O . ILE A 1 97 ? 3.072 9.242 23.334 1.00 73.88 97 ILE A O 1
ATOM 769 N N . GLU A 1 98 ? 5.093 8.325 22.908 1.00 61.50 98 GLU A N 1
ATOM 770 C CA . GLU A 1 98 ? 5.853 9.403 23.509 1.00 61.50 98 GLU A CA 1
ATOM 771 C C . GLU A 1 98 ? 5.350 10.745 22.972 1.00 61.50 98 GLU A C 1
ATOM 773 O O . GLU A 1 98 ? 5.235 10.963 21.757 1.00 61.50 98 GLU A O 1
ATOM 778 N N . LYS A 1 99 ? 5.035 11.643 23.916 1.00 49.06 99 LYS A N 1
ATOM 779 C CA . LYS A 1 99 ? 4.774 13.054 23.641 1.00 49.06 99 LYS A CA 1
ATOM 780 C C . LYS A 1 99 ? 5.825 13.540 22.640 1.00 49.06 99 LYS A C 1
ATOM 782 O O . LYS A 1 99 ? 7.000 13.203 22.800 1.00 49.06 99 LYS A O 1
ATOM 787 N N . PRO A 1 100 ? 5.409 14.300 21.616 1.00 45.12 100 PRO A N 1
ATOM 788 C CA . PRO A 1 100 ? 6.225 14.620 20.460 1.00 45.12 100 PRO A CA 1
ATOM 789 C C . PRO A 1 100 ? 7.641 15.008 20.866 1.00 45.12 100 PRO A C 1
ATOM 791 O O . PRO A 1 100 ? 7.850 15.869 21.722 1.00 45.12 100 PRO A O 1
ATOM 794 N N . PHE A 1 101 ? 8.594 14.377 20.186 1.00 42.38 101 PHE A N 1
ATOM 795 C CA . PHE A 1 101 ? 9.979 14.797 20.044 1.00 42.38 101 PHE A CA 1
ATOM 796 C C . PHE A 1 101 ? 9.992 16.184 19.372 1.00 42.38 101 PHE A C 1
ATOM 798 O O . PHE A 1 101 ? 10.372 16.343 18.214 1.00 42.38 101 PHE A O 1
ATOM 805 N N . PHE A 1 102 ? 9.483 17.209 20.056 1.00 38.62 102 PHE A N 1
ATOM 806 C CA . PHE A 1 102 ? 9.865 18.574 19.768 1.00 38.62 102 PHE A CA 1
ATOM 807 C C . PHE A 1 102 ? 11.333 18.642 20.176 1.00 38.62 102 PHE A C 1
ATOM 809 O O . PHE A 1 102 ? 11.626 18.407 21.350 1.00 38.62 102 PHE A O 1
ATOM 816 N N . PRO A 1 103 ? 12.269 18.887 19.244 1.00 36.41 103 PRO A N 1
ATOM 817 C CA . PRO A 1 103 ? 13.636 19.163 19.631 1.00 36.41 103 PRO A CA 1
ATOM 818 C C . PRO A 1 103 ? 13.596 20.444 20.464 1.00 36.41 103 PRO A C 1
ATOM 820 O O . PRO A 1 103 ? 13.497 21.550 19.932 1.00 36.41 103 PRO A O 1
ATOM 823 N N . THR A 1 104 ? 13.599 20.300 21.785 1.00 36.09 104 THR A N 1
ATOM 824 C CA . THR A 1 104 ? 13.969 21.398 22.660 1.00 36.09 104 THR A CA 1
ATOM 825 C C . THR A 1 104 ? 15.419 21.718 22.317 1.00 36.09 104 THR A C 1
ATOM 827 O O . THR A 1 104 ? 16.253 20.821 22.192 1.00 36.09 104 THR A O 1
ATOM 830 N N . LYS A 1 105 ? 15.712 22.999 22.086 1.00 40.28 105 LYS A N 1
ATOM 831 C CA . LYS A 1 105 ? 17.041 23.530 21.748 1.00 40.28 105 LYS A CA 1
ATOM 832 C C . LYS A 1 105 ? 18.046 23.405 22.914 1.00 40.28 105 LYS A C 1
ATOM 834 O O . LYS A 1 105 ? 18.821 24.322 23.138 1.00 40.28 105 LYS A O 1
ATOM 839 N N . ASN A 1 106 ? 18.028 22.314 23.680 1.00 40.06 106 ASN A N 1
ATOM 840 C CA . ASN A 1 106 ? 18.950 22.100 24.790 1.00 40.06 106 ASN A CA 1
ATOM 841 C C . ASN A 1 106 ? 19.945 20.985 24.443 1.00 40.06 106 ASN A C 1
ATOM 843 O O . ASN A 1 106 ? 19.587 19.811 24.538 1.00 40.06 106 ASN A O 1
ATOM 847 N N . PRO A 1 107 ? 21.195 21.329 24.076 1.00 44.12 107 PRO A N 1
ATOM 848 C CA . PRO A 1 107 ? 22.231 20.357 23.717 1.00 44.12 107 PRO A CA 1
ATOM 849 C C . PRO A 1 107 ? 22.749 19.507 24.896 1.00 44.12 107 PRO A C 1
ATOM 851 O O . PRO A 1 107 ? 23.478 18.552 24.667 1.00 44.12 107 PRO A O 1
ATOM 854 N N . ASN A 1 108 ? 22.334 19.784 26.141 1.00 45.00 108 ASN A N 1
ATOM 855 C CA . ASN A 1 108 ? 22.919 19.185 27.353 1.00 45.00 108 ASN A CA 1
ATOM 856 C C . ASN A 1 108 ? 22.019 18.184 28.100 1.00 45.00 108 ASN A C 1
ATOM 858 O O . ASN A 1 108 ? 22.157 18.003 29.307 1.00 45.00 108 ASN A O 1
ATOM 862 N N . ARG A 1 109 ? 21.086 17.504 27.424 1.00 42.78 109 ARG A N 1
ATOM 863 C CA . ARG A 1 109 ? 20.427 16.321 28.007 1.00 42.78 109 ARG A CA 1
ATOM 864 C C . ARG A 1 109 ? 20.667 15.102 27.133 1.00 42.78 109 ARG A C 1
ATOM 866 O O . ARG A 1 109 ? 19.860 14.770 26.269 1.00 42.78 109 ARG A O 1
ATOM 873 N N . SER A 1 110 ? 21.769 14.421 27.422 1.00 44.56 110 SER A N 1
ATOM 874 C CA . SER A 1 110 ? 21.988 13.004 27.149 1.00 44.56 110 SER A CA 1
ATOM 875 C C . SER A 1 110 ? 20.814 12.207 27.729 1.00 44.56 110 SER A C 1
ATOM 877 O O . SER A 1 110 ? 20.782 11.843 28.902 1.00 44.56 110 SER A O 1
ATOM 879 N N . ARG A 1 111 ? 19.780 11.991 26.911 1.00 42.78 111 ARG A N 1
ATOM 880 C CA . ARG A 1 111 ? 18.724 11.028 27.222 1.00 42.78 111 ARG A CA 1
ATOM 881 C C . ARG A 1 111 ? 19.274 9.623 26.981 1.00 42.78 111 ARG A C 1
ATOM 883 O O . ARG A 1 111 ? 19.937 9.412 25.966 1.00 42.78 111 ARG A O 1
ATOM 890 N N . PRO A 1 112 ? 18.997 8.666 27.880 1.00 38.16 112 PRO A N 1
ATOM 891 C CA . PRO A 1 112 ? 19.448 7.298 27.707 1.00 38.16 112 PRO A CA 1
ATOM 892 C C . PRO A 1 112 ? 18.841 6.745 26.418 1.00 38.16 112 PRO A C 1
ATOM 894 O O . PRO A 1 112 ? 17.640 6.890 26.181 1.00 38.16 112 PRO A O 1
ATOM 897 N N . ALA A 1 113 ? 19.681 6.117 25.5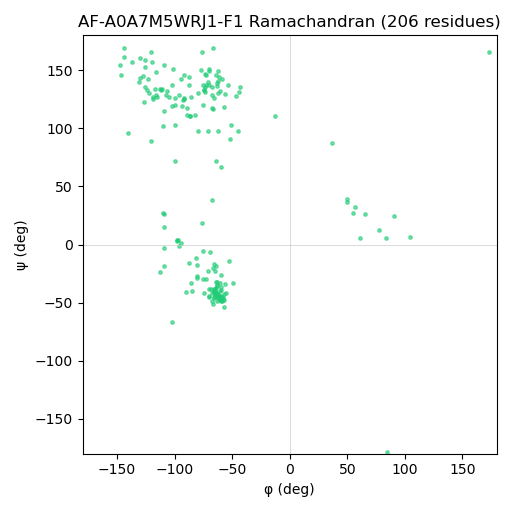99 1.00 42.97 113 ALA A N 1
ATOM 898 C CA . ALA A 1 113 ? 19.286 5.326 24.445 1.00 42.97 113 ALA A CA 1
ATOM 899 C C . ALA A 1 113 ? 18.467 4.109 24.911 1.00 42.97 113 ALA A C 1
ATOM 901 O O . ALA A 1 113 ? 18.943 2.979 24.926 1.00 42.97 113 ALA A O 1
ATOM 902 N N . ARG A 1 114 ? 17.226 4.324 25.357 1.00 40.91 114 ARG A N 1
ATOM 903 C CA . ARG A 1 114 ? 16.284 3.233 25.583 1.00 40.91 114 ARG A CA 1
ATOM 904 C C . ARG A 1 114 ? 15.719 2.847 24.233 1.00 40.91 114 ARG A C 1
ATOM 906 O O . ARG A 1 114 ? 14.820 3.507 23.733 1.00 40.91 114 ARG A O 1
ATOM 913 N N . ASN A 1 115 ? 16.314 1.794 23.674 1.00 38.06 115 ASN A N 1
ATOM 914 C CA . ASN A 1 115 ? 15.762 0.914 22.654 1.00 38.06 115 ASN A CA 1
ATOM 915 C C . ASN A 1 115 ? 14.903 1.648 21.627 1.00 38.06 115 ASN A C 1
ATOM 917 O O . ASN A 1 115 ? 13.680 1.702 21.757 1.00 38.06 115 ASN A O 1
ATOM 921 N N . LEU A 1 116 ? 15.560 2.156 20.579 1.00 41.62 116 LEU A N 1
ATOM 922 C CA . LEU A 1 116 ? 14.920 2.387 19.290 1.00 41.62 116 LEU A CA 1
ATOM 923 C C . LEU A 1 116 ? 14.096 1.139 18.969 1.00 41.62 116 LEU A C 1
ATOM 925 O O . LEU A 1 116 ? 14.632 0.122 18.535 1.00 41.62 116 LEU A O 1
ATOM 929 N N . VAL A 1 117 ? 12.793 1.182 19.242 1.00 40.88 117 VAL A N 1
ATOM 930 C CA . VAL A 1 117 ? 11.827 0.228 18.714 1.00 40.88 117 VAL A CA 1
ATOM 931 C C . VAL A 1 117 ? 12.092 0.234 17.218 1.00 40.88 117 VAL A C 1
ATOM 933 O O . VAL A 1 117 ? 11.740 1.240 16.603 1.00 40.88 117 VAL A O 1
ATOM 936 N N . ASN A 1 118 ? 12.787 -0.804 16.707 1.00 50.84 118 ASN A N 1
ATOM 937 C CA . ASN A 1 118 ? 13.309 -0.934 15.336 1.00 50.84 118 ASN A CA 1
ATOM 938 C C . ASN A 1 118 ? 12.705 0.128 14.424 1.00 50.84 118 ASN A C 1
ATOM 940 O O . ASN A 1 118 ? 11.500 0.059 14.174 1.00 50.84 118 ASN A O 1
ATOM 944 N N . ASP A 1 119 ? 13.497 1.106 13.975 1.00 63.38 119 ASP A N 1
ATOM 945 C CA . ASP A 1 119 ? 13.007 2.351 13.356 1.00 63.38 119 ASP A CA 1
ATOM 946 C C . ASP A 1 119 ? 12.024 2.158 12.185 1.00 63.38 119 ASP A C 1
ATOM 948 O O . ASP A 1 119 ? 11.304 3.080 11.803 1.00 63.38 119 ASP A O 1
ATOM 952 N N . THR A 1 120 ? 11.928 0.942 11.659 1.00 76.12 120 THR A N 1
ATOM 953 C CA . THR A 1 120 ? 11.048 0.507 10.578 1.00 76.12 120 THR A CA 1
ATOM 954 C C . THR A 1 120 ? 9.730 -0.158 11.012 1.00 76.12 120 THR A C 1
ATOM 956 O O . THR A 1 120 ? 8.939 -0.508 10.142 1.00 76.12 120 THR A O 1
ATOM 959 N N . LYS A 1 121 ? 9.427 -0.345 12.305 1.00 86.69 121 LYS A N 1
ATOM 960 C CA . LYS A 1 121 ? 8.153 -0.953 12.753 1.00 86.69 121 LYS A CA 1
ATOM 961 C C . LYS A 1 121 ? 6.965 0.001 12.585 1.00 86.69 121 LYS A C 1
ATOM 963 O O . LYS A 1 121 ? 7.031 1.155 13.005 1.00 86.69 121 LYS A O 1
ATOM 968 N N . LEU A 1 122 ? 5.856 -0.523 12.057 1.00 93.19 122 LEU A N 1
ATOM 969 C CA . LEU A 1 122 ? 4.567 0.171 12.036 1.00 93.19 122 LEU A CA 1
ATOM 970 C C . LEU A 1 122 ? 3.785 -0.093 13.327 1.00 93.19 122 LEU A C 1
ATOM 972 O O . LEU A 1 122 ? 3.823 -1.192 13.886 1.00 93.19 122 LEU A O 1
ATOM 976 N N . ILE A 1 123 ? 3.062 0.923 13.781 1.00 92.81 123 ILE A N 1
ATOM 977 C CA . ILE A 1 123 ? 2.233 0.894 14.992 1.00 92.81 123 ILE A CA 1
ATOM 978 C C . ILE A 1 123 ? 0.771 1.192 14.651 1.00 92.81 123 ILE A C 1
ATOM 980 O O . ILE A 1 123 ? 0.492 1.676 13.553 1.00 92.81 123 ILE A O 1
ATOM 984 N N . TYR A 1 124 ? -0.152 0.920 15.579 1.00 94.00 124 TYR A N 1
ATOM 985 C CA . TYR A 1 124 ? -1.547 1.383 15.557 1.00 94.00 124 TYR A CA 1
ATOM 986 C C . TYR A 1 124 ? -2.096 1.615 16.972 1.00 94.00 124 TYR A C 1
ATOM 988 O O . TYR A 1 124 ? -1.616 1.028 17.937 1.00 94.00 124 TYR A O 1
ATOM 996 N N . ILE A 1 125 ? -3.092 2.500 17.091 1.00 92.06 125 ILE A N 1
ATOM 997 C CA . ILE A 1 125 ? -3.673 2.934 18.381 1.00 92.06 125 ILE A CA 1
ATOM 998 C C . ILE A 1 125 ? -5.115 2.486 18.598 1.00 92.06 125 ILE A C 1
ATOM 1000 O O . ILE A 1 125 ? -5.581 2.393 19.729 1.00 92.06 125 ILE A O 1
ATOM 1004 N N . THR A 1 126 ? -5.829 2.211 17.513 1.00 92.25 126 THR A N 1
ATOM 1005 C CA . THR A 1 126 ? -7.240 1.825 17.511 1.00 92.25 126 THR A CA 1
ATOM 1006 C C . THR A 1 126 ? -7.398 0.593 16.647 1.00 92.25 126 THR A C 1
ATOM 1008 O O . THR A 1 126 ? -6.775 0.510 15.584 1.00 92.25 126 THR A O 1
ATOM 1011 N N . ASP A 1 127 ? -8.235 -0.343 17.080 1.00 95.12 127 ASP A N 1
ATOM 1012 C CA . ASP A 1 127 ? -8.530 -1.523 16.276 1.00 95.12 127 ASP A CA 1
ATOM 1013 C C . ASP A 1 127 ? -9.193 -1.123 14.960 1.00 95.12 127 ASP A C 1
ATOM 1015 O O . ASP A 1 127 ? -9.889 -0.109 14.859 1.00 95.12 127 ASP A O 1
ATOM 1019 N N . SER A 1 128 ? -8.939 -1.921 13.927 1.00 95.06 128 SER A N 1
ATOM 1020 C CA . SER A 1 128 ? -9.604 -1.713 12.649 1.00 95.06 128 SER A CA 1
ATOM 1021 C C . SER A 1 128 ? -11.088 -2.069 12.767 1.00 95.06 128 SER A C 1
ATOM 1023 O O . SER A 1 128 ? -11.410 -3.105 13.351 1.00 95.06 128 SER A O 1
ATOM 1025 N N . PRO A 1 129 ? -11.993 -1.264 12.185 1.00 95.81 129 PRO A N 1
ATOM 1026 C CA . PRO A 1 129 ? -13.401 -1.625 12.114 1.00 95.81 129 PRO A CA 1
ATOM 1027 C C . PRO A 1 129 ? -13.602 -2.846 11.203 1.00 95.81 129 PRO A C 1
ATOM 1029 O O . PRO A 1 129 ? -12.712 -3.245 10.445 1.00 95.81 129 PRO A O 1
ATOM 1032 N N . SER A 1 130 ? -14.807 -3.416 11.223 1.00 94.88 130 SER A N 1
ATOM 1033 C CA . SER A 1 130 ? -15.200 -4.386 10.200 1.00 94.88 130 SER A CA 1
ATOM 1034 C C . SER A 1 130 ? -15.340 -3.698 8.840 1.00 94.88 130 SER A C 1
ATOM 1036 O O . SER A 1 130 ? -16.063 -2.713 8.705 1.00 94.88 130 SER A O 1
ATOM 1038 N N . TYR A 1 131 ? -14.681 -4.249 7.820 1.00 95.81 131 TYR A N 1
ATOM 1039 C CA . TYR A 1 131 ? -14.739 -3.759 6.437 1.00 95.81 131 TYR A CA 1
ATOM 1040 C C . TYR A 1 131 ? -15.799 -4.473 5.582 1.00 95.81 131 TYR A C 1
ATOM 1042 O O . TYR A 1 131 ? -15.907 -4.201 4.389 1.00 95.81 131 TYR A O 1
ATOM 1050 N N . CYS A 1 132 ? -16.551 -5.414 6.160 1.00 95.75 132 CYS A N 1
ATOM 1051 C CA . CYS A 1 132 ? -17.475 -6.273 5.416 1.00 95.75 132 CYS A CA 1
ATOM 1052 C C . CYS A 1 132 ? -18.708 -5.527 4.890 1.00 95.75 132 CYS A C 1
ATOM 1054 O O . CYS A 1 132 ? -19.122 -5.729 3.744 1.00 95.75 132 CYS A O 1
ATOM 1056 N N . LYS A 1 133 ? -19.307 -4.680 5.734 1.00 95.88 133 LYS A N 1
ATOM 1057 C CA . LYS A 1 133 ? -20.517 -3.911 5.422 1.00 95.88 133 LYS A CA 1
ATOM 1058 C C . LYS A 1 133 ? -20.157 -2.463 5.074 1.00 95.88 133 LYS A C 1
ATOM 1060 O O . LYS A 1 133 ? -19.152 -1.960 5.582 1.00 95.88 133 LYS A O 1
ATOM 1065 N N . PRO A 1 134 ? -20.953 -1.795 4.225 1.00 96.38 134 PRO A N 1
ATOM 1066 C CA . PRO A 1 134 ? -20.758 -0.382 3.951 1.00 96.38 134 PRO A CA 1
ATOM 1067 C C . PRO A 1 134 ? -20.963 0.452 5.223 1.00 96.38 134 PRO A C 1
ATOM 1069 O O . PRO A 1 134 ? -21.885 0.210 6.000 1.00 96.38 134 PRO A O 1
ATOM 1072 N N . ASN A 1 135 ? -20.101 1.444 5.419 1.00 97.00 135 ASN A N 1
ATOM 1073 C CA . ASN A 1 135 ? -20.217 2.466 6.449 1.00 97.00 135 ASN A CA 1
ATOM 1074 C C . ASN A 1 135 ? -19.788 3.822 5.853 1.00 97.00 135 ASN A C 1
ATOM 1076 O O . ASN A 1 135 ? -18.588 4.118 5.821 1.00 97.00 135 ASN A O 1
ATOM 1080 N N . PRO A 1 136 ? -20.744 4.648 5.386 1.00 96.00 136 PRO A N 1
ATOM 1081 C CA . PRO A 1 136 ? -20.453 5.943 4.771 1.00 96.00 136 PRO A CA 1
ATOM 1082 C C . PRO A 1 136 ? -19.726 6.927 5.695 1.00 96.00 136 PRO A C 1
ATOM 1084 O O . PRO A 1 136 ? -18.870 7.669 5.222 1.00 96.00 136 PRO A O 1
ATOM 1087 N N . LEU A 1 137 ? -19.993 6.893 7.008 1.00 95.69 137 LEU A N 1
ATOM 1088 C CA . LEU A 1 137 ? -19.357 7.788 7.988 1.00 95.69 137 LEU A CA 1
ATOM 1089 C C . LEU A 1 137 ? -17.842 7.564 8.079 1.00 95.69 137 LEU A C 1
ATOM 1091 O O . LEU A 1 137 ? -17.083 8.500 8.313 1.00 95.69 137 LEU A O 1
ATOM 1095 N N . LEU A 1 138 ? -17.403 6.320 7.874 1.00 93.44 138 LEU A N 1
ATOM 1096 C CA . LEU A 1 138 ? -15.990 5.938 7.848 1.00 93.44 138 LEU A CA 1
ATOM 1097 C C . LEU A 1 138 ? -15.425 5.836 6.419 1.00 93.44 138 LEU A C 1
ATOM 1099 O O . LEU A 1 138 ? -14.274 5.438 6.248 1.00 93.44 138 LEU A O 1
ATOM 1103 N N . GLY A 1 139 ? -16.223 6.153 5.392 1.00 95.12 139 GLY A N 1
ATOM 1104 C CA . GLY A 1 139 ? -15.836 6.009 3.986 1.00 95.12 139 GLY A CA 1
ATOM 1105 C C . GLY A 1 139 ? -15.605 4.557 3.550 1.00 95.12 139 GLY A C 1
ATOM 1106 O O . GLY A 1 139 ? -14.819 4.305 2.638 1.00 95.12 139 GLY A O 1
ATOM 1107 N N . LEU A 1 140 ? -16.247 3.585 4.208 1.00 96.62 140 LEU A N 1
ATOM 1108 C CA . LEU A 1 140 ? -16.085 2.163 3.905 1.00 96.62 140 LEU A CA 1
ATOM 1109 C C . LEU A 1 140 ? -17.169 1.705 2.917 1.00 96.62 140 LEU A C 1
ATOM 1111 O O . LEU A 1 140 ? -18.347 1.743 3.265 1.00 96.62 140 LEU A O 1
ATOM 1115 N N . PRO A 1 141 ? -16.819 1.215 1.715 1.00 96.00 141 PRO A N 1
ATOM 1116 C CA . PRO A 1 141 ? -17.809 0.752 0.737 1.00 96.00 141 PRO A CA 1
ATOM 1117 C C . PRO A 1 141 ? -18.329 -0.677 0.996 1.00 96.00 141 PRO A C 1
ATOM 1119 O O . PRO A 1 141 ? -19.306 -1.091 0.382 1.00 96.00 141 PRO A O 1
ATOM 1122 N N . GLY A 1 142 ? -17.697 -1.444 1.893 1.00 95.50 142 GLY A N 1
ATOM 1123 C CA . GLY A 1 142 ? -17.994 -2.867 2.107 1.00 95.50 142 GLY A CA 1
ATOM 1124 C C . GLY A 1 142 ? -17.259 -3.805 1.136 1.00 95.50 142 GLY A C 1
ATOM 1125 O O . GLY A 1 142 ? -16.461 -3.367 0.300 1.00 95.50 142 GLY A O 1
ATOM 1126 N N . THR A 1 143 ? -17.499 -5.118 1.254 1.00 96.00 143 THR A N 1
ATOM 1127 C CA . THR A 1 143 ? -16.893 -6.138 0.367 1.00 96.00 143 THR A CA 1
ATOM 1128 C C . THR A 1 143 ? -17.854 -6.800 -0.618 1.00 96.00 143 THR A C 1
ATOM 1130 O O . THR A 1 143 ? -17.406 -7.574 -1.467 1.00 96.00 143 THR A O 1
ATOM 1133 N N . LEU A 1 144 ? -19.146 -6.472 -0.562 1.00 94.88 144 LEU A N 1
ATOM 1134 C CA . LEU A 1 144 ? -20.136 -6.970 -1.517 1.00 94.88 144 LEU A CA 1
ATOM 1135 C C . LEU A 1 144 ? -19.753 -6.574 -2.955 1.00 94.88 144 LEU A C 1
ATOM 1137 O O . LEU A 1 144 ? -19.232 -5.485 -3.188 1.00 94.88 144 LEU A O 1
ATOM 1141 N N . ASN A 1 145 ? -19.993 -7.465 -3.920 1.00 93.75 145 ASN A N 1
ATOM 1142 C CA . ASN A 1 145 ? -19.690 -7.295 -5.347 1.00 93.75 145 ASN A CA 1
ATOM 1143 C C . ASN A 1 145 ? -18.205 -7.099 -5.709 1.00 93.75 145 ASN A C 1
ATOM 1145 O O . ASN A 1 145 ? -17.888 -6.895 -6.885 1.00 93.75 145 ASN A O 1
ATOM 1149 N N . ARG A 1 146 ? -17.276 -7.200 -4.748 1.00 93.94 146 ARG A N 1
ATOM 1150 C CA . ARG A 1 146 ? -15.837 -7.152 -5.037 1.00 93.94 146 ARG A CA 1
ATOM 1151 C C . ARG A 1 146 ? -15.375 -8.442 -5.700 1.00 93.94 146 ARG A C 1
ATOM 1153 O O . ARG A 1 146 ? -15.757 -9.530 -5.276 1.00 93.94 146 ARG A O 1
ATOM 1160 N N . GLU A 1 147 ? -14.530 -8.294 -6.718 1.00 92.38 147 GLU A N 1
ATOM 1161 C CA . GLU A 1 147 ? -13.842 -9.414 -7.362 1.00 92.38 147 GLU A CA 1
ATOM 1162 C C . GLU A 1 147 ? -12.776 -9.986 -6.414 1.00 92.38 147 GLU A C 1
ATOM 1164 O O . GLU A 1 147 ? -12.092 -9.248 -5.697 1.00 92.38 147 GLU A O 1
ATOM 1169 N N . CYS A 1 148 ? -12.662 -11.308 -6.396 1.00 91.31 148 CYS A N 1
ATOM 1170 C CA . CYS A 1 148 ? -11.691 -12.056 -5.621 1.00 91.31 148 CYS A CA 1
ATOM 1171 C C . CYS A 1 148 ? -11.102 -13.188 -6.466 1.00 91.31 148 CYS A C 1
ATOM 1173 O O . CYS A 1 148 ? -11.708 -13.672 -7.424 1.00 91.31 148 CYS A O 1
ATOM 1175 N N . ASP A 1 149 ? -9.911 -13.616 -6.074 1.00 85.81 149 ASP A N 1
ATOM 1176 C CA . ASP A 1 149 ? -9.163 -14.695 -6.703 1.00 85.81 149 ASP A CA 1
ATOM 1177 C C . ASP A 1 149 ? -9.063 -15.889 -5.740 1.00 85.81 149 ASP A C 1
ATOM 1179 O O . ASP A 1 149 ? -8.773 -15.726 -4.546 1.00 85.81 149 ASP A O 1
ATOM 1183 N N . HIS A 1 150 ? -9.332 -17.088 -6.260 1.00 76.00 150 HIS A N 1
ATOM 1184 C CA . HIS A 1 150 ? -9.206 -18.351 -5.533 1.00 76.00 150 HIS A CA 1
ATOM 1185 C C . HIS A 1 150 ? -7.749 -18.790 -5.368 1.00 76.00 150 HIS A C 1
ATOM 1187 O O . HIS A 1 150 ? -7.425 -19.447 -4.384 1.00 76.00 150 HIS A O 1
ATOM 1193 N N . THR A 1 151 ? -6.884 -18.431 -6.316 1.00 71.75 151 THR A N 1
ATOM 1194 C CA . THR A 1 151 ? -5.489 -18.882 -6.378 1.00 71.75 151 THR A CA 1
ATOM 1195 C C . THR A 1 151 ? -4.563 -18.003 -5.541 1.00 71.75 151 THR A C 1
ATOM 1197 O O . THR A 1 151 ? -3.623 -18.494 -4.921 1.00 71.75 151 THR A O 1
ATOM 1200 N N . GLN A 1 152 ? -4.858 -16.703 -5.451 1.00 69.06 152 GLN A N 1
ATOM 1201 C CA . GLN A 1 152 ? -4.059 -15.763 -4.673 1.00 69.06 152 GLN A CA 1
ATOM 1202 C C . GLN A 1 152 ? -4.535 -15.673 -3.224 1.00 69.06 152 GLN A C 1
ATOM 1204 O O . GLN A 1 152 ? -5.590 -15.106 -2.920 1.00 69.06 152 GLN A O 1
ATOM 1209 N N . ASP A 1 153 ? -3.695 -16.173 -2.316 1.00 72.69 153 ASP A N 1
ATOM 1210 C CA . ASP A 1 153 ? -3.673 -15.796 -0.899 1.00 72.69 153 ASP A CA 1
ATOM 1211 C C . ASP A 1 153 ? -5.030 -15.966 -0.174 1.00 72.69 153 ASP A C 1
ATOM 1213 O O . ASP A 1 153 ? -5.350 -15.251 0.786 1.00 72.69 153 ASP A O 1
ATOM 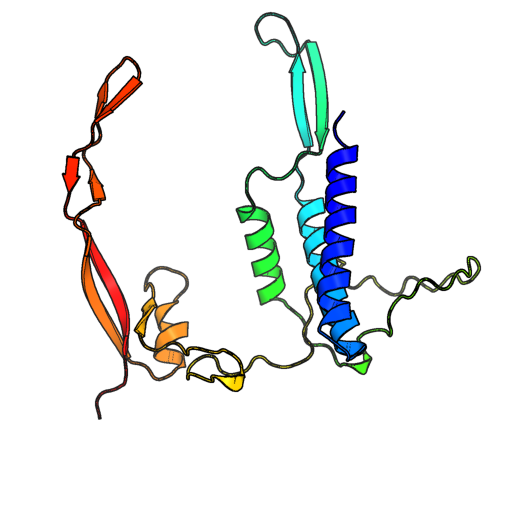1217 N N . ASN A 1 154 ? -5.859 -16.902 -0.660 1.00 79.81 154 ASN A N 1
ATOM 1218 C CA . ASN A 1 154 ? -7.234 -17.149 -0.218 1.00 79.81 154 ASN A CA 1
ATOM 1219 C C . ASN A 1 154 ? -8.107 -15.879 -0.160 1.00 79.81 154 ASN A C 1
ATOM 1221 O O . ASN A 1 154 ? -8.923 -15.704 0.757 1.00 79.81 154 ASN A O 1
ATOM 1225 N N . SER A 1 155 ? -7.953 -14.969 -1.130 1.00 87.62 155 SER A N 1
ATOM 1226 C CA . SER A 1 155 ? -8.629 -13.666 -1.097 1.00 87.62 155 SER A CA 1
ATOM 1227 C C . SER A 1 155 ? -10.158 -13.786 -1.065 1.00 87.62 155 SER A C 1
ATOM 1229 O O . SER A 1 155 ? -10.802 -13.055 -0.315 1.00 87.62 155 SER A O 1
ATOM 1231 N N . CYS A 1 156 ? -10.746 -14.767 -1.761 1.00 91.94 156 CYS A N 1
ATOM 1232 C CA . CYS A 1 156 ? -12.191 -15.006 -1.721 1.00 91.94 156 CYS A CA 1
ATOM 1233 C C . CYS A 1 156 ? -12.711 -15.405 -0.335 1.00 91.94 156 CYS A C 1
ATOM 1235 O O . CYS A 1 156 ? -13.798 -14.984 0.061 1.00 91.94 156 CYS A O 1
ATOM 1237 N N . ASN A 1 157 ? -11.943 -16.174 0.443 1.00 92.00 157 ASN A N 1
ATOM 1238 C CA . ASN A 1 157 ? -12.349 -16.521 1.806 1.00 92.00 157 ASN A CA 1
ATOM 1239 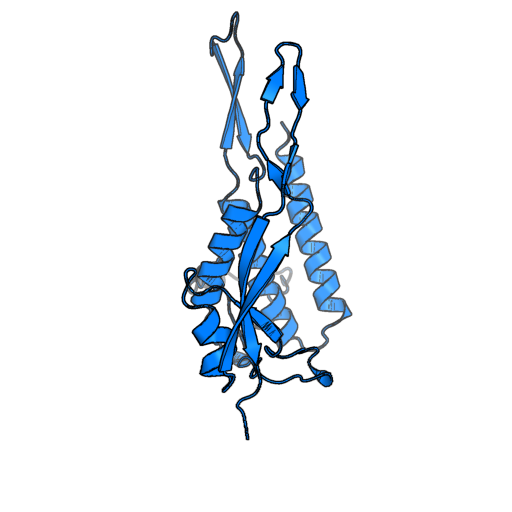C C . ASN A 1 157 ? -12.275 -15.296 2.729 1.00 92.00 157 ASN A C 1
ATOM 1241 O O . ASN A 1 157 ? -13.155 -15.107 3.567 1.00 92.00 157 ASN A O 1
ATOM 1245 N N . LYS A 1 158 ? -11.252 -14.447 2.555 1.00 90.88 158 LYS A N 1
ATOM 1246 C CA . LYS A 1 158 ? -11.076 -13.202 3.321 1.00 90.88 158 LYS A CA 1
ATOM 1247 C C . LYS A 1 158 ? -12.154 -12.159 2.989 1.00 90.88 158 LYS A C 1
ATOM 1249 O O . LYS A 1 158 ? -12.640 -11.505 3.903 1.00 90.88 158 LYS A O 1
ATOM 1254 N N . LEU A 1 159 ? -12.512 -12.001 1.712 1.00 93.50 159 LEU A N 1
ATOM 1255 C CA . LEU A 1 159 ? -13.448 -10.971 1.241 1.00 93.50 159 LEU A CA 1
ATOM 1256 C C . LEU A 1 159 ? -14.919 -11.386 1.341 1.00 93.50 159 LEU A C 1
ATOM 1258 O O . LEU A 1 159 ? -15.751 -10.549 1.693 1.00 93.50 159 LEU A O 1
ATOM 1262 N N . CYS A 1 160 ? -15.236 -12.646 1.023 1.00 94.56 160 CYS A N 1
ATOM 1263 C CA . CYS A 1 160 ? -16.614 -13.126 0.949 1.00 94.56 160 CYS A CA 1
ATOM 1264 C C . CYS A 1 160 ? -16.988 -13.945 2.189 1.00 94.56 160 CYS A C 1
ATOM 1266 O O . CYS A 1 160 ? -17.787 -13.488 3.003 1.00 94.56 160 CYS A O 1
ATOM 1268 N N . SER A 1 161 ? -16.368 -15.117 2.377 1.00 92.81 161 SER A N 1
ATOM 1269 C CA . SER A 1 161 ? -16.796 -16.088 3.396 1.00 92.81 161 SER A CA 1
ATOM 1270 C C . SER A 1 161 ? -16.721 -15.531 4.821 1.00 92.81 161 SER A C 1
ATOM 1272 O O . SER A 1 161 ? -17.685 -15.643 5.570 1.00 92.81 161 SER A O 1
ATOM 1274 N N . LYS A 1 162 ? -15.616 -14.863 5.191 1.00 93.38 162 LYS A N 1
ATOM 1275 C CA . LYS A 1 162 ? -15.465 -14.219 6.514 1.00 93.38 162 LYS A CA 1
ATOM 1276 C C . LYS A 1 162 ? -16.459 -13.082 6.763 1.00 93.38 162 LYS A C 1
ATOM 1278 O O . LYS A 1 162 ? -16.672 -12.705 7.908 1.00 93.38 162 LYS A O 1
ATOM 1283 N N . CYS A 1 163 ? -17.050 -12.547 5.701 1.00 94.50 163 CYS A N 1
ATOM 1284 C CA . CYS A 1 163 ? -18.073 -11.515 5.759 1.00 94.50 163 CYS A CA 1
ATOM 1285 C C . CYS A 1 163 ? -19.502 -12.075 5.638 1.00 94.50 163 CYS A C 1
ATOM 1287 O O . CYS A 1 163 ? -20.444 -11.288 5.599 1.00 94.50 163 CYS A O 1
ATOM 1289 N N . GLY A 1 164 ? -19.676 -13.403 5.575 1.00 94.38 164 GLY A N 1
ATOM 1290 C CA . GLY A 1 164 ? -20.982 -14.056 5.422 1.00 94.38 164 GLY A CA 1
ATOM 1291 C C . GLY A 1 164 ? -21.544 -14.031 3.996 1.00 94.38 164 GLY A C 1
ATOM 1292 O O . GLY A 1 164 ? -22.714 -14.339 3.792 1.00 94.38 164 GLY A O 1
ATOM 1293 N N . TYR A 1 165 ? -20.732 -13.666 3.001 1.00 94.94 165 TYR A N 1
ATOM 1294 C CA . TYR A 1 165 ? -21.141 -13.631 1.597 1.00 94.94 165 TYR A CA 1
ATOM 1295 C C . TYR A 1 165 ? -20.830 -14.949 0.886 1.00 94.94 165 TYR A C 1
ATOM 1297 O O . TYR A 1 165 ? -19.798 -15.584 1.126 1.00 94.94 165 TYR A O 1
ATOM 1305 N N . ARG A 1 166 ? -21.693 -15.325 -0.061 1.00 93.44 166 ARG A N 1
ATOM 1306 C CA . ARG A 1 166 ? -21.445 -16.439 -0.978 1.00 93.44 166 ARG A CA 1
ATOM 1307 C C . ARG A 1 166 ? -20.463 -16.015 -2.070 1.00 93.44 166 ARG A C 1
ATOM 1309 O O . ARG A 1 166 ? -20.396 -14.849 -2.457 1.00 93.44 166 ARG A O 1
ATOM 1316 N N . LYS A 1 167 ? -19.690 -16.980 -2.562 1.00 92.38 167 LYS A N 1
ATOM 1317 C CA . LYS A 1 167 ? -18.795 -16.817 -3.713 1.00 92.38 167 LYS A CA 1
ATOM 1318 C C . LYS A 1 167 ? -19.573 -17.207 -4.963 1.00 92.38 167 LYS A C 1
ATOM 1320 O O . LYS A 1 167 ? -20.099 -18.314 -5.014 1.00 92.38 167 LYS A O 1
ATOM 1325 N N . HIS A 1 168 ? -19.643 -16.322 -5.946 1.00 91.12 168 HIS A N 1
ATOM 1326 C CA . HIS A 1 168 ? -20.277 -16.614 -7.227 1.00 91.12 168 HIS A CA 1
ATOM 1327 C C . HIS A 1 168 ? -19.297 -16.298 -8.351 1.00 91.12 168 HIS A C 1
ATOM 1329 O O . HIS A 1 168 ? -18.784 -15.178 -8.440 1.00 91.12 168 HIS A O 1
ATOM 1335 N N . SER A 1 169 ? -19.013 -17.302 -9.174 1.00 90.06 169 SER A N 1
ATOM 1336 C CA . SER A 1 169 ? -18.066 -17.200 -10.278 1.00 90.06 169 SER A CA 1
ATOM 1337 C C . SER A 1 169 ? -18.818 -16.991 -11.586 1.00 90.06 169 SER A C 1
ATOM 1339 O O . SER A 1 169 ? -19.706 -17.764 -11.930 1.00 90.06 169 SER A O 1
ATOM 1341 N N . VAL A 1 170 ? -18.448 -15.943 -12.317 1.00 87.88 170 VAL A N 1
ATOM 1342 C CA . VAL A 1 170 ? -19.031 -15.561 -13.605 1.00 87.88 170 VAL A CA 1
ATOM 1343 C C . VAL A 1 170 ? -17.943 -15.499 -14.669 1.00 87.88 170 VAL A C 1
ATOM 1345 O O . VAL A 1 170 ? -16.819 -15.067 -14.406 1.00 87.88 170 VAL A O 1
ATOM 1348 N N . VAL A 1 171 ? -18.260 -15.921 -15.892 1.00 87.62 171 VAL A N 1
ATOM 1349 C CA . VAL A 1 171 ? -17.328 -15.816 -17.021 1.00 87.62 171 VAL A CA 1
ATOM 1350 C C . VAL A 1 171 ? -17.412 -14.409 -17.601 1.00 87.62 171 VAL A C 1
ATOM 1352 O O . VAL A 1 171 ? -18.411 -14.030 -18.210 1.00 87.62 171 VAL A O 1
ATOM 1355 N N . LYS A 1 172 ? -16.343 -13.630 -17.437 1.00 86.38 172 LYS A N 1
ATOM 1356 C CA . LYS A 1 172 ? -16.205 -12.292 -18.013 1.00 86.38 172 LYS A CA 1
ATOM 1357 C C . LYS A 1 172 ? -15.493 -12.399 -19.360 1.00 86.38 172 LYS A C 1
ATOM 1359 O O . LYS A 1 172 ? -14.398 -12.956 -19.450 1.00 86.38 172 LYS A O 1
ATOM 1364 N N . LYS A 1 173 ? -16.122 -11.879 -20.417 1.00 83.25 173 LYS A N 1
ATOM 1365 C CA . LYS A 1 173 ? -15.529 -11.781 -21.759 1.00 83.25 173 LYS A CA 1
ATOM 1366 C C . LYS A 1 173 ? -14.785 -10.449 -21.885 1.00 83.25 173 LYS A C 1
ATOM 1368 O O . LYS A 1 173 ? -15.402 -9.392 -21.804 1.00 83.25 173 LYS A O 1
ATOM 1373 N N . HIS A 1 174 ? -13.478 -10.503 -22.094 1.00 81.00 174 HIS A N 1
ATOM 1374 C CA . HIS A 1 174 ? -12.635 -9.363 -22.436 1.00 81.00 174 HIS A CA 1
ATOM 1375 C C . HIS A 1 174 ? -12.394 -9.376 -23.949 1.00 81.00 174 HIS A C 1
ATOM 1377 O O . HIS A 1 174 ? -11.631 -10.190 -24.453 1.00 81.00 174 HIS A O 1
ATOM 1383 N N . ILE A 1 175 ? -13.095 -8.507 -24.681 1.00 76.38 175 ILE A N 1
ATOM 1384 C CA . ILE A 1 175 ? -13.115 -8.506 -26.159 1.00 76.38 175 ILE A CA 1
ATOM 1385 C C . ILE A 1 175 ? -11.873 -7.815 -26.761 1.00 76.38 175 ILE A C 1
ATOM 1387 O O . ILE A 1 175 ? -11.544 -8.044 -27.916 1.00 76.38 175 ILE A O 1
ATOM 1391 N N . ASN A 1 176 ? -11.146 -7.017 -25.972 1.00 82.50 176 ASN A N 1
ATOM 1392 C CA . ASN A 1 176 ? -10.069 -6.145 -26.458 1.00 82.50 176 ASN A CA 1
ATOM 1393 C C . ASN A 1 176 ? -8.656 -6.604 -26.050 1.00 82.50 176 ASN A C 1
ATOM 1395 O O . ASN A 1 176 ? -7.754 -5.773 -25.925 1.00 82.50 176 ASN A O 1
ATOM 1399 N N . THR A 1 177 ? -8.438 -7.900 -25.809 1.00 89.69 177 THR A N 1
ATOM 1400 C CA . THR A 1 177 ? -7.105 -8.400 -25.438 1.00 89.69 177 THR A CA 1
ATOM 1401 C C . THR A 1 177 ? -6.236 -8.551 -26.689 1.00 89.69 177 THR A C 1
ATOM 1403 O O . THR A 1 177 ? -6.654 -9.154 -27.677 1.00 89.69 177 THR A O 1
ATOM 1406 N N . LYS A 1 178 ? -5.011 -8.015 -26.660 1.00 93.38 178 LYS A N 1
ATOM 14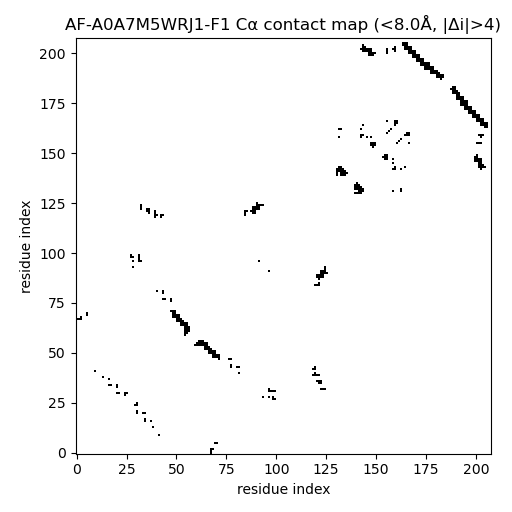07 C CA . LYS A 1 178 ? -4.032 -8.214 -27.739 1.00 93.38 178 LYS A CA 1
ATOM 1408 C C . LYS A 1 178 ? -3.445 -9.621 -27.677 1.00 93.38 178 LYS A C 1
ATOM 1410 O O . LYS A 1 178 ? -3.052 -10.081 -26.609 1.00 93.38 178 LYS A O 1
ATOM 1415 N N . CYS A 1 179 ? -3.392 -10.289 -28.820 1.00 93.19 179 CYS A N 1
ATOM 1416 C CA . CYS A 1 179 ? -2.956 -11.677 -28.961 1.00 93.19 179 CYS A CA 1
ATOM 1417 C C . CYS A 1 179 ? -2.183 -11.860 -30.275 1.00 93.19 179 CYS A C 1
ATOM 1419 O O . CYS A 1 179 ? -2.176 -10.964 -31.121 1.00 93.19 179 CYS A O 1
ATOM 1421 N N . ASN A 1 180 ? -1.526 -13.014 -30.438 1.00 93.75 180 ASN A N 1
ATOM 1422 C CA . ASN A 1 180 ? -0.822 -13.402 -31.670 1.00 93.75 180 ASN A CA 1
ATOM 1423 C C . ASN A 1 180 ? 0.130 -12.321 -32.212 1.00 93.75 180 ASN A C 1
ATOM 1425 O O . ASN A 1 180 ? 0.252 -12.121 -33.420 1.00 93.75 180 ASN A O 1
ATOM 1429 N N . CYS A 1 181 ? 0.790 -11.590 -31.312 1.00 95.50 181 CYS A N 1
ATOM 1430 C CA . CYS A 1 181 ? 1.665 -10.491 -31.687 1.00 95.50 181 CYS A CA 1
ATOM 1431 C C . CYS A 1 181 ? 2.884 -11.000 -32.466 1.00 95.50 181 CYS A C 1
ATOM 1433 O O . CYS A 1 181 ? 3.629 -11.848 -31.977 1.00 95.50 181 CYS A O 1
ATOM 1435 N N . LYS A 1 182 ? 3.109 -10.438 -33.655 1.00 95.62 182 LYS A N 1
ATOM 1436 C CA . LYS A 1 182 ? 4.272 -10.703 -34.506 1.00 95.62 182 LYS A CA 1
ATOM 1437 C C . LYS A 1 182 ? 5.160 -9.467 -34.569 1.00 95.62 182 LYS A C 1
ATOM 1439 O O . LYS A 1 182 ? 4.670 -8.354 -34.778 1.00 95.62 182 LYS A O 1
ATOM 1444 N N . PHE A 1 183 ? 6.458 -9.677 -34.385 1.00 96.56 183 PHE A N 1
ATOM 1445 C CA . PHE A 1 183 ? 7.469 -8.645 -34.568 1.00 96.56 183 PHE A CA 1
ATOM 1446 C C . PHE A 1 183 ? 8.003 -8.692 -35.997 1.00 96.56 183 PHE A C 1
ATOM 1448 O O . PHE A 1 183 ? 8.456 -9.736 -36.460 1.00 96.56 183 PHE A O 1
ATOM 1455 N N . HIS A 1 184 ? 7.959 -7.554 -36.676 1.00 94.38 184 HIS A N 1
ATOM 1456 C CA . HIS A 1 184 ? 8.557 -7.351 -37.987 1.00 94.38 184 HIS A CA 1
ATOM 1457 C C . HIS A 1 184 ? 9.888 -6.633 -37.789 1.00 94.38 184 HIS A C 1
ATOM 1459 O O . HIS A 1 184 ? 9.936 -5.532 -37.225 1.00 94.38 184 HIS A O 1
ATOM 1465 N N . TRP A 1 185 ? 10.970 -7.280 -38.224 1.00 89.88 185 TRP A N 1
ATOM 1466 C CA . TRP A 1 185 ? 12.312 -6.704 -38.197 1.00 89.88 185 TRP A CA 1
ATOM 1467 C C . TRP A 1 185 ? 12.307 -5.376 -38.966 1.00 89.88 185 TRP A C 1
ATOM 1469 O O . TRP A 1 185 ? 11.822 -5.362 -40.092 1.00 89.88 185 TRP A O 1
ATOM 1479 N N . CYS A 1 186 ? 12.829 -4.303 -38.348 1.00 87.62 186 CYS A N 1
ATOM 1480 C CA . CYS A 1 186 ? 12.595 -2.861 -38.615 1.00 87.62 186 CYS A CA 1
ATOM 1481 C C . CYS A 1 186 ? 11.680 -2.124 -37.608 1.00 87.62 186 CYS A C 1
ATOM 1483 O O . CYS A 1 186 ? 11.435 -0.931 -37.774 1.00 87.62 186 CYS A O 1
ATOM 1485 N N . CYS A 1 187 ? 11.285 -2.797 -36.513 1.00 89.44 187 CYS A N 1
ATOM 1486 C CA . CYS A 1 187 ? 10.698 -2.217 -35.287 1.00 89.44 187 CYS A CA 1
ATOM 1487 C C . CYS A 1 187 ? 9.165 -2.085 -35.250 1.00 89.44 187 CYS A C 1
ATOM 1489 O O . CYS A 1 187 ? 8.634 -1.280 -34.482 1.00 89.44 187 CYS A O 1
ATOM 1491 N N . LYS A 1 188 ? 8.426 -2.898 -36.014 1.00 95.75 188 LYS A N 1
ATOM 1492 C CA . LYS A 1 188 ? 6.954 -2.895 -35.986 1.00 95.75 188 LYS A CA 1
ATOM 1493 C C . LYS A 1 188 ? 6.407 -4.137 -35.288 1.00 95.75 188 LYS A C 1
ATOM 1495 O O . LYS A 1 188 ? 6.728 -5.258 -35.665 1.00 95.75 188 LYS A O 1
ATOM 1500 N N . VAL A 1 189 ? 5.521 -3.948 -34.313 1.00 96.25 189 VAL A N 1
ATOM 1501 C CA . VAL A 1 189 ? 4.738 -5.037 -33.707 1.00 96.25 189 VAL A CA 1
ATOM 1502 C C . VAL A 1 189 ? 3.309 -4.963 -34.231 1.00 96.25 189 VAL A C 1
ATOM 1504 O O . VAL A 1 189 ? 2.663 -3.921 -34.136 1.00 96.25 189 VAL A O 1
ATOM 1507 N N . THR A 1 190 ? 2.799 -6.068 -34.768 1.00 95.88 190 THR A N 1
ATOM 1508 C CA . THR A 1 190 ? 1.391 -6.208 -35.169 1.00 95.88 190 THR A CA 1
ATOM 1509 C C . THR A 1 190 ? 0.729 -7.282 -34.321 1.00 95.88 190 THR A C 1
ATOM 1511 O O . THR A 1 190 ? 1.256 -8.388 -34.246 1.00 95.88 190 THR A O 1
ATOM 1514 N N . CYS A 1 191 ? -0.413 -6.976 -33.708 1.00 96.38 191 CYS A N 1
ATOM 1515 C CA . CYS A 1 191 ? -1.171 -7.910 -32.873 1.00 96.38 191 CYS A CA 1
ATOM 1516 C C . CYS A 1 191 ? -2.625 -7.985 -33.335 1.00 96.38 191 CYS A C 1
ATOM 1518 O O . CYS A 1 191 ? -3.222 -6.953 -33.660 1.00 96.38 191 CYS A O 1
ATOM 1520 N N . ASP A 1 192 ? -3.207 -9.173 -33.234 1.00 95.31 192 ASP A N 1
ATOM 1521 C CA . ASP A 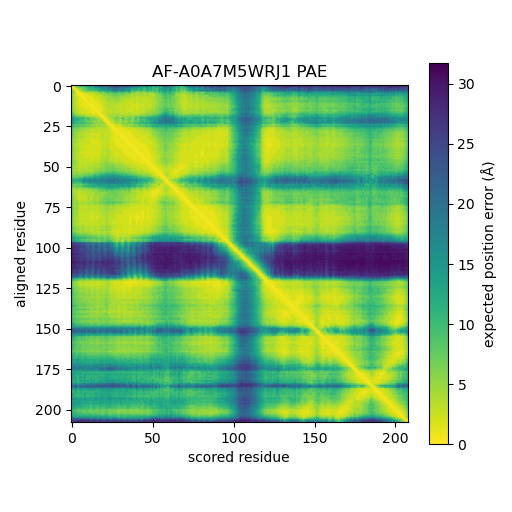1 192 ? -4.639 -9.379 -33.398 1.00 95.31 192 ASP A CA 1
ATOM 1522 C C . ASP A 1 192 ? -5.387 -8.914 -32.139 1.00 95.31 192 ASP A C 1
ATOM 1524 O O . ASP A 1 192 ? -4.801 -8.687 -31.070 1.00 95.31 192 ASP A O 1
ATOM 1528 N N . THR A 1 193 ? -6.705 -8.764 -32.258 1.00 93.88 193 THR A N 1
ATOM 1529 C CA . THR A 1 193 ? -7.584 -8.503 -31.112 1.00 93.88 193 THR A CA 1
ATOM 1530 C C . THR A 1 193 ? -8.420 -9.753 -30.861 1.00 93.88 193 THR A C 1
ATOM 1532 O O . THR A 1 193 ? -9.208 -10.149 -31.715 1.00 93.88 193 THR A O 1
ATOM 1535 N N . CYS A 1 194 ? -8.216 -10.391 -29.709 1.00 93.12 194 CYS A N 1
ATOM 1536 C CA . CYS A 1 194 ? -8.870 -11.640 -29.330 1.00 93.12 194 CYS A CA 1
ATOM 1537 C C . CYS A 1 194 ? -9.899 -11.436 -28.222 1.00 93.12 194 CYS A C 1
ATOM 1539 O O . CYS A 1 194 ? -9.768 -10.567 -27.358 1.00 93.12 194 CYS A O 1
ATOM 1541 N N . ILE A 1 195 ? -10.872 -12.349 -28.194 1.00 90.81 195 ILE A N 1
ATOM 1542 C CA . ILE A 1 195 ? -11.803 -12.498 -27.080 1.00 90.81 195 ILE A CA 1
ATOM 1543 C C . ILE A 1 195 ? -11.175 -13.425 -26.043 1.00 90.81 195 ILE A C 1
ATOM 1545 O O . ILE A 1 195 ? -11.071 -14.633 -26.246 1.00 90.81 195 ILE A O 1
ATOM 1549 N N . GLU A 1 196 ? -10.815 -12.869 -24.897 1.00 88.56 196 GLU A N 1
ATOM 1550 C CA . GLU A 1 196 ? -10.342 -13.624 -23.747 1.00 88.56 196 GLU A CA 1
ATOM 1551 C C . GLU A 1 196 ? -11.500 -13.872 -22.773 1.00 88.56 196 GLU A C 1
ATOM 1553 O O . GLU A 1 196 ? -12.227 -12.954 -22.388 1.00 88.56 196 GLU A O 1
ATOM 1558 N N . ARG A 1 197 ? -11.703 -15.125 -22.360 1.00 88.25 197 ARG A N 1
ATOM 1559 C CA . ARG A 1 197 ? -12.701 -15.485 -21.343 1.00 88.25 197 ARG A CA 1
ATOM 1560 C C . ARG A 1 197 ? -11.980 -15.732 -20.027 1.00 88.25 197 ARG A C 1
ATOM 1562 O O . ARG A 1 197 ? -11.157 -16.636 -19.950 1.00 88.25 197 ARG A O 1
ATOM 1569 N N . ARG A 1 198 ? -12.301 -14.954 -18.993 1.00 85.69 198 ARG A N 1
ATOM 1570 C CA . ARG A 1 198 ? -11.757 -15.145 -17.641 1.00 85.69 198 ARG A CA 1
ATOM 1571 C C . ARG A 1 198 ? -12.869 -15.486 -16.665 1.00 85.69 198 ARG A C 1
ATOM 1573 O O . ARG A 1 198 ? -13.908 -14.827 -16.650 1.00 85.69 198 ARG A O 1
ATOM 1580 N N . LEU A 1 199 ? -12.640 -16.504 -15.840 1.00 87.06 199 LEU A N 1
ATOM 1581 C CA . LEU A 1 199 ? -13.501 -16.793 -14.701 1.00 87.06 199 LEU A CA 1
ATOM 1582 C C . LEU A 1 199 ? -13.213 -15.762 -13.607 1.00 87.06 199 LEU A C 1
ATOM 1584 O O . LEU A 1 199 ? -12.085 -15.651 -13.133 1.00 87.06 199 LEU A O 1
ATOM 1588 N N . VAL A 1 200 ? -14.229 -15.003 -13.217 1.00 89.44 200 VAL A N 1
ATOM 1589 C CA . VAL A 1 200 ? -14.130 -13.967 -12.190 1.00 89.44 200 VAL A CA 1
ATOM 1590 C C . VAL A 1 200 ? -15.063 -14.335 -11.054 1.00 89.44 200 VAL A C 1
ATOM 1592 O O . VAL A 1 200 ? -16.250 -14.550 -11.279 1.00 89.44 200 VAL A O 1
ATOM 1595 N N . THR A 1 201 ? -14.551 -14.379 -9.828 1.00 91.81 201 THR A N 1
ATOM 1596 C CA . THR A 1 201 ? -15.376 -14.661 -8.647 1.00 91.81 201 THR A CA 1
ATOM 1597 C C . THR A 1 201 ? -15.676 -13.379 -7.896 1.00 91.81 201 THR A C 1
ATOM 1599 O O . THR A 1 201 ? -14.795 -12.544 -7.724 1.00 91.81 201 THR A O 1
ATOM 1602 N N . LYS A 1 202 ? -16.921 -13.211 -7.450 1.00 93.69 202 LYS A N 1
ATOM 1603 C CA . LYS A 1 202 ? -17.370 -12.060 -6.661 1.00 93.69 202 LYS A CA 1
ATOM 1604 C C . LYS A 1 202 ? -18.126 -12.495 -5.408 1.00 93.69 202 LYS A C 1
ATOM 1606 O O . LYS A 1 202 ? -18.632 -13.617 -5.331 1.00 93.69 202 LYS A O 1
ATOM 1611 N N . CYS A 1 203 ? -18.211 -11.585 -4.441 1.00 94.56 203 CYS A N 1
ATOM 1612 C CA . CYS A 1 203 ? -18.996 -11.771 -3.222 1.00 94.56 203 CYS A CA 1
ATOM 1613 C C . CYS A 1 203 ? -20.465 -11.369 -3.430 1.00 94.56 203 CYS A C 1
ATOM 1615 O O . CYS A 1 203 ? -20.729 -10.235 -3.826 1.00 94.56 203 CYS A O 1
ATOM 1617 N N . TYR A 1 204 ? -21.400 -12.260 -3.099 1.00 93.88 204 TYR A N 1
ATOM 1618 C CA . TYR A 1 204 ? -22.850 -12.052 -3.202 1.00 93.88 204 TYR A CA 1
ATOM 1619 C C . TYR A 1 204 ? -23.564 -12.324 -1.878 1.00 93.88 204 TYR A C 1
ATOM 1621 O O . TYR A 1 204 ? -23.056 -13.041 -1.012 1.00 93.88 204 TYR A O 1
ATOM 1629 N N . LEU A 1 205 ? -24.766 -11.768 -1.729 1.00 92.06 205 LEU A N 1
ATOM 1630 C CA . LEU A 1 205 ? -25.621 -12.060 -0.583 1.00 92.06 205 LEU A CA 1
ATOM 1631 C C . LEU A 1 205 ? -25.986 -13.558 -0.544 1.00 92.06 205 LEU A C 1
ATOM 1633 O O . LEU A 1 205 ? -26.136 -14.180 -1.600 1.00 92.06 205 LEU A O 1
ATOM 1637 N N . PRO A 1 206 ? -26.100 -14.159 0.652 1.00 84.25 206 PRO A N 1
ATOM 1638 C CA . PRO A 1 206 ? -26.684 -15.487 0.783 1.00 84.25 206 PRO A CA 1
ATOM 1639 C C . PRO A 1 206 ? -28.148 -15.458 0.322 1.00 84.25 206 PRO A C 1
ATOM 1641 O O . PRO A 1 206 ? -28.847 -14.480 0.584 1.00 84.25 206 PRO A O 1
ATOM 1644 N N . SER A 1 207 ? -28.606 -16.505 -0.374 1.00 76.19 207 SER A N 1
ATOM 1645 C CA . SER A 1 207 ? -30.038 -16.654 -0.650 1.00 76.19 207 SER A CA 1
ATOM 1646 C C . SER A 1 207 ? -30.794 -16.820 0.664 1.00 76.19 207 SER A C 1
ATOM 1648 O O . SER A 1 207 ? -30.310 -17.541 1.543 1.00 76.19 207 SER A O 1
ATOM 1650 N N . SER A 1 208 ? -31.920 -16.110 0.759 1.00 57.34 208 SER A N 1
ATOM 1651 C CA . SER A 1 208 ? -32.927 -16.219 1.816 1.00 57.34 208 SER A CA 1
ATOM 1652 C C . SER A 1 208 ? -33.431 -17.646 1.976 1.00 57.34 208 SER A C 1
ATOM 1654 O O . SER A 1 208 ? -33.517 -18.347 0.940 1.00 57.34 208 SER A O 1
#

Foldseek 3Di:
DCQVVLVVVLVVQLVVQLVVLVVPPPDQLVSLQSSLQSQLLSVLQQVPFDWDKDADDPPRDRPDIDIDTHGPPDCVVSVVVVVVLVVVAEEDASVPSPRDPPPDPDPPDPDDPDDPPPSNHHYDHDDDDDLAPDDVVVPRHHLAFDWDDCVPPNRCCVRAVVSQWDKDKDWDWDQADWAPWDDDPVGDIDTDGHIDIDIIIGTHHDDD

Radius of gyration: 25.09 Å; Cα contacts (8 Å, |Δi|>4): 264; chains: 1; bounding box: 72×42×67 Å